Protein AF-L1J1J0-F1 (afdb_monomer)

Solvent-accessible surface area (backbone atoms only — not comparable to full-atom values): 10257 Å² total; per-residue (Å²): 105,70,64,57,52,51,50,47,4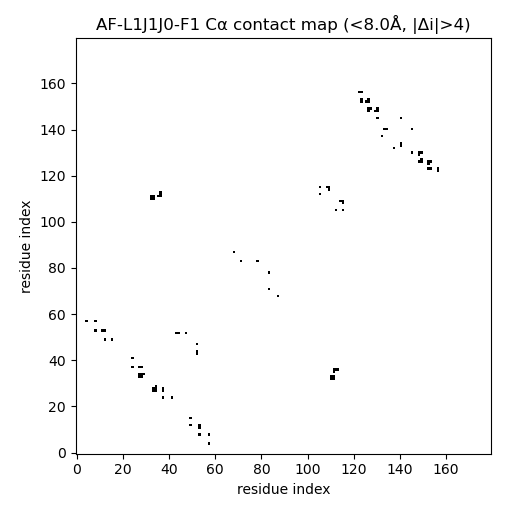8,58,57,44,63,63,51,77,73,50,70,67,60,60,58,54,50,52,58,42,52,70,35,80,58,47,30,76,79,46,44,64,65,50,48,47,71,75,69,47,57,77,76,56,46,51,50,51,53,52,50,53,54,50,52,53,50,50,55,55,50,50,59,51,46,74,76,46,91,79,70,54,74,72,53,52,54,51,50,51,52,53,49,51,54,52,52,50,54,51,50,61,68,43,50,69,57,52,71,73,74,54,72,42,70,69,61,50,58,51,50,57,51,60,59,54,44,58,40,52,48,53,42,51,50,41,56,72,75,32,96,83,60,48,73,65,58,44,51,51,44,45,53,52,38,50,53,54,44,50,53,49,53,53,48,51,55,53,50,56,55,52,54,56,59,55,53,59,64,74,77,108

Mean predicted aligned error: 12.84 Å

pLDDT: mean 73.43, std 12.34, range [38.47, 91.56]

InterPro domains:
  IPR001734 Sodium/solute symporter [PF00474] (35-153)
  IPR001734 Sodium/solute symporter [PS50283] (22-167)
  IPR038377 Sodium/glucose symporter superfamily [G3DSA:1.20.1730.10] (8-180)

Organism: Guillardia theta (strain CCMP2712) (NCBI:txid905079)

Structure (mmCIF, N/CA/C/O backbone):
data_AF-L1J1J0-F1
#
_entry.id   AF-L1J1J0-F1
#
loop_
_atom_site.group_PDB
_atom_site.id
_atom_site.type_symbol
_atom_site.label_atom_id
_atom_site.label_alt_id
_atom_site.label_comp_id
_atom_site.label_asym_id
_atom_site.label_entity_id
_atom_site.label_seq_id
_atom_site.pdbx_PDB_ins_code
_atom_site.Cartn_x
_atom_site.Cartn_y
_atom_site.Cartn_z
_atom_site.occupancy
_atom_site.B_iso_or_equiv
_atom_site.auth_seq_id
_atom_site.auth_comp_id
_atom_site.auth_asym_id
_atom_site.auth_atom_id
_atom_site.pdbx_PDB_model_num
ATOM 1 N N . MET A 1 1 ? 5.570 21.690 -1.282 1.00 46.06 1 MET A N 1
ATOM 2 C CA . MET A 1 1 ? 4.899 20.665 -2.119 1.00 46.06 1 MET A CA 1
ATOM 3 C C . MET A 1 1 ? 4.635 21.206 -3.516 1.00 46.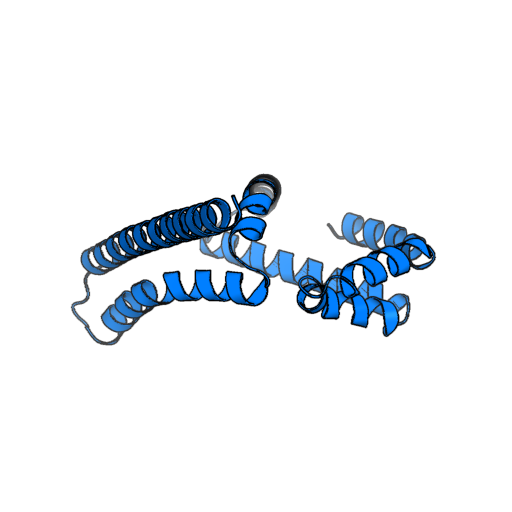06 1 MET A C 1
ATOM 5 O O . MET A 1 1 ? 5.172 20.635 -4.451 1.00 46.06 1 MET A O 1
ATOM 9 N N . PHE A 1 2 ? 3.935 22.337 -3.664 1.00 38.47 2 PHE A N 1
ATOM 10 C CA . PHE A 1 2 ? 3.801 23.017 -4.961 1.00 38.47 2 PHE A CA 1
ATOM 11 C C . PHE A 1 2 ? 5.148 23.379 -5.604 1.00 38.47 2 PHE A C 1
ATOM 13 O O . PHE A 1 2 ? 5.295 23.185 -6.803 1.00 38.47 2 PHE A O 1
ATOM 20 N N . ASP A 1 3 ? 6.164 23.768 -4.826 1.00 45.94 3 ASP A N 1
ATOM 21 C CA . ASP A 1 3 ? 7.505 24.037 -5.376 1.00 45.94 3 ASP A CA 1
ATOM 22 C C . ASP A 1 3 ? 8.254 22.776 -5.820 1.00 45.94 3 ASP A C 1
ATOM 24 O O . ASP A 1 3 ? 8.991 22.820 -6.795 1.00 45.94 3 ASP A O 1
ATOM 28 N N . ALA A 1 4 ? 8.014 21.630 -5.174 1.00 44.03 4 ALA A N 1
ATOM 29 C CA . ALA A 1 4 ? 8.580 20.346 -5.593 1.00 44.03 4 ALA A CA 1
ATOM 30 C C . ALA A 1 4 ? 7.886 19.821 -6.858 1.00 44.03 4 ALA A C 1
ATOM 32 O O . ALA A 1 4 ? 8.552 19.329 -7.758 1.00 44.03 4 ALA A O 1
ATOM 33 N N . VAL A 1 5 ? 6.564 19.992 -6.966 1.00 46.94 5 VAL A N 1
ATOM 34 C CA . VAL A 1 5 ? 5.783 19.661 -8.170 1.00 46.94 5 VAL A CA 1
ATOM 35 C C . VAL A 1 5 ? 6.158 20.587 -9.329 1.00 46.94 5 VAL A C 1
ATOM 37 O O . VAL A 1 5 ? 6.330 20.120 -10.449 1.00 46.94 5 VAL A O 1
ATOM 40 N N . ARG A 1 6 ? 6.355 21.884 -9.068 1.00 53.47 6 ARG A N 1
ATOM 41 C CA . ARG A 1 6 ? 6.790 22.873 -10.063 1.00 53.47 6 ARG A CA 1
ATOM 42 C C . ARG A 1 6 ? 8.238 22.630 -10.506 1.00 53.47 6 ARG A C 1
ATOM 44 O O . ARG A 1 6 ? 8.502 22.663 -11.703 1.00 53.47 6 ARG A O 1
ATOM 51 N N . ALA A 1 7 ? 9.148 22.309 -9.583 1.00 53.00 7 ALA A N 1
ATOM 52 C CA . ALA A 1 7 ? 10.530 21.935 -9.899 1.00 53.00 7 ALA A CA 1
ATOM 53 C C . ALA A 1 7 ? 10.617 20.598 -10.656 1.00 53.00 7 ALA A C 1
ATOM 55 O O . ALA A 1 7 ? 11.399 20.471 -11.595 1.00 53.00 7 ALA A O 1
ATOM 56 N N . PHE A 1 8 ? 9.781 19.619 -10.301 1.00 55.44 8 PHE A N 1
ATOM 57 C CA . PHE A 1 8 ? 9.689 18.341 -11.005 1.00 55.44 8 PHE A CA 1
ATOM 58 C C . PHE A 1 8 ? 9.088 18.513 -12.403 1.00 55.44 8 PHE A C 1
ATOM 60 O O . PHE A 1 8 ? 9.644 17.989 -13.357 1.00 55.44 8 PHE A O 1
ATOM 67 N N . ALA A 1 9 ? 8.028 19.312 -12.565 1.00 52.69 9 ALA A N 1
ATOM 68 C CA . ALA A 1 9 ? 7.442 19.624 -13.870 1.00 52.69 9 ALA A CA 1
ATOM 69 C C . ALA A 1 9 ? 8.423 20.376 -14.788 1.00 52.69 9 ALA A C 1
ATOM 71 O O . ALA A 1 9 ? 8.504 20.072 -15.977 1.00 52.69 9 ALA A O 1
ATOM 72 N N . HIS A 1 10 ? 9.208 21.306 -14.233 1.00 58.28 10 HIS A N 1
ATOM 73 C CA . HIS A 1 10 ? 10.228 22.050 -14.974 1.00 58.28 10 HIS A CA 1
ATOM 74 C C . HIS A 1 10 ? 11.398 21.149 -15.413 1.00 58.28 10 HIS A C 1
ATOM 76 O O . HIS A 1 10 ? 11.807 21.187 -16.572 1.00 58.28 10 HIS A O 1
ATOM 82 N N . ASN A 1 11 ? 11.889 20.273 -14.528 1.00 57.34 11 ASN A N 1
ATOM 83 C CA . ASN A 1 11 ? 12.945 19.307 -14.859 1.00 57.34 11 ASN A CA 1
ATOM 84 C C . ASN A 1 11 ? 12.449 18.157 -15.759 1.00 57.34 11 ASN A C 1
ATOM 86 O O . ASN A 1 11 ? 13.220 17.623 -16.551 1.00 57.34 11 ASN A O 1
ATOM 90 N N . MET A 1 12 ? 11.162 17.803 -15.693 1.00 52.84 12 MET A N 1
ATOM 91 C CA . MET A 1 12 ? 10.540 16.795 -16.559 1.00 52.84 12 MET A CA 1
ATOM 92 C C . MET A 1 12 ? 10.397 17.300 -18.002 1.00 52.84 12 MET A C 1
ATOM 94 O O . MET A 1 12 ? 10.618 16.531 -18.933 1.00 52.84 12 MET A O 1
ATOM 98 N N . PHE A 1 13 ? 10.107 18.593 -18.209 1.00 56.66 13 PHE A N 1
ATOM 99 C CA . PHE A 1 13 ? 10.039 19.196 -19.551 1.00 56.66 13 PHE A CA 1
ATOM 100 C C . PHE A 1 13 ? 11.380 19.114 -20.300 1.00 56.66 13 PHE A C 1
ATOM 102 O O . PHE A 1 13 ? 11.400 18.954 -21.521 1.00 56.66 13 PHE A O 1
ATOM 109 N N . LEU A 1 14 ? 12.495 19.154 -19.562 1.00 56.38 14 LEU A N 1
ATOM 110 C CA . LEU A 1 14 ? 13.837 18.918 -20.101 1.00 56.38 14 LEU A CA 1
ATOM 111 C C . LEU A 1 14 ? 14.073 17.437 -20.458 1.00 56.38 14 LEU A C 1
ATOM 113 O O . LEU A 1 14 ? 14.794 17.144 -21.410 1.00 56.38 14 LEU A O 1
ATOM 117 N N . TYR A 1 15 ? 13.430 16.497 -19.755 1.00 52.62 15 TYR A N 1
ATOM 118 C CA . TYR A 1 15 ? 13.549 15.054 -20.005 1.00 52.62 15 TYR A CA 1
ATOM 119 C C . TYR A 1 15 ? 12.741 14.558 -21.215 1.00 52.62 15 TYR A C 1
ATOM 121 O O . TYR A 1 15 ? 13.144 13.575 -21.841 1.00 52.62 15 TYR A O 1
ATOM 129 N N . THR A 1 16 ? 11.665 15.247 -21.614 1.00 55.28 16 THR A N 1
ATOM 130 C CA . THR A 1 16 ? 10.846 14.892 -22.795 1.00 55.28 16 THR A CA 1
ATOM 131 C C . THR A 1 16 ? 11.642 14.916 -24.113 1.00 55.28 16 THR A C 1
ATOM 133 O O . THR A 1 16 ? 11.246 14.281 -25.089 1.00 55.28 16 THR A O 1
ATOM 136 N N . HIS A 1 17 ? 12.793 15.599 -24.151 1.00 53.66 17 HIS A N 1
ATOM 137 C CA . HIS A 1 17 ? 13.682 15.650 -25.319 1.00 53.66 17 HIS A CA 1
ATOM 138 C C . HIS A 1 17 ? 14.759 14.550 -25.361 1.00 53.66 17 HIS A C 1
ATOM 140 O O . HIS A 1 17 ? 15.425 14.384 -26.389 1.00 53.66 17 HIS A O 1
ATOM 146 N N . CYS A 1 18 ? 14.921 13.753 -24.302 1.00 50.59 18 CYS A N 1
ATOM 147 C CA . CYS A 1 18 ? 15.907 12.677 -24.273 1.00 50.59 18 CYS A CA 1
ATOM 148 C C . CYS A 1 18 ? 15.368 11.407 -24.964 1.00 50.59 18 CYS A C 1
ATOM 150 O O . CYS A 1 18 ? 14.656 10.594 -24.375 1.00 50.59 18 CYS A O 1
ATOM 152 N N . LYS A 1 19 ? 15.828 11.169 -26.204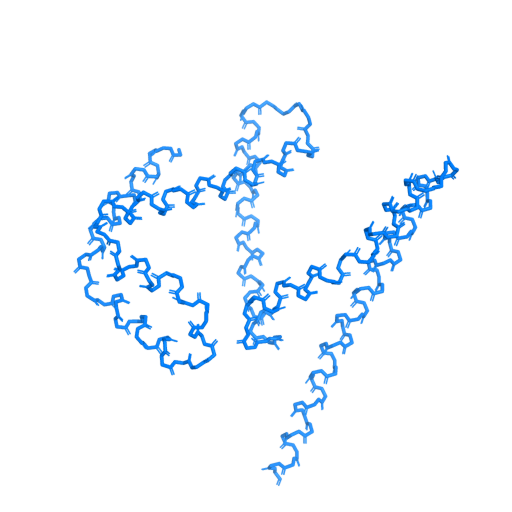 1.00 56.69 19 LYS A N 1
ATOM 153 C CA . LYS A 1 19 ? 15.661 9.911 -26.964 1.00 56.69 19 LYS A CA 1
ATOM 154 C C . LYS A 1 19 ? 15.933 8.593 -26.195 1.00 56.69 19 LYS A C 1
ATOM 156 O O . LYS A 1 19 ? 15.279 7.614 -26.563 1.00 56.69 19 LYS A O 1
ATOM 161 N N . PRO A 1 20 ? 16.812 8.488 -25.166 1.00 59.91 20 PRO A N 1
ATOM 162 C CA . PRO A 1 20 ? 17.054 7.201 -24.499 1.00 59.91 20 PRO A CA 1
ATOM 163 C C . PRO A 1 20 ? 15.829 6.573 -23.815 1.00 59.91 20 PRO A C 1
ATOM 165 O O . PRO A 1 20 ? 15.779 5.349 -23.715 1.00 59.91 20 PRO A O 1
ATOM 168 N N . LEU A 1 21 ? 14.814 7.346 -23.397 1.00 61.03 21 LEU A N 1
ATOM 169 C CA . LEU A 1 21 ? 13.653 6.786 -22.685 1.00 61.03 21 LEU A CA 1
ATOM 170 C C . LEU A 1 21 ? 12.816 5.841 -23.571 1.00 61.03 21 LEU A C 1
ATOM 172 O O . LEU A 1 21 ? 12.362 4.799 -23.107 1.00 61.03 21 LEU A O 1
ATOM 176 N N . ARG A 1 22 ? 12.666 6.150 -24.871 1.00 64.75 22 ARG A N 1
ATOM 177 C CA . ARG A 1 22 ? 11.957 5.271 -25.824 1.00 64.75 22 ARG A CA 1
ATOM 178 C C . ARG A 1 22 ? 12.691 3.954 -26.063 1.00 64.75 22 ARG A C 1
ATOM 180 O O . ARG A 1 22 ? 12.039 2.935 -26.249 1.00 64.75 22 ARG A O 1
ATOM 187 N N . ALA A 1 23 ? 14.025 3.965 -26.045 1.00 66.38 23 ALA A N 1
ATOM 188 C CA . ALA A 1 23 ? 14.826 2.758 -26.243 1.00 66.38 23 ALA A CA 1
ATOM 189 C C . ALA A 1 23 ? 14.713 1.790 -25.053 1.00 66.38 23 ALA A C 1
ATOM 191 O O . ALA A 1 23 ? 14.664 0.578 -25.253 1.00 66.38 23 ALA A O 1
ATOM 192 N N . LEU A 1 24 ? 14.612 2.324 -23.830 1.00 69.31 24 LEU A N 1
ATOM 193 C CA . LEU A 1 24 ? 14.377 1.527 -22.624 1.00 69.31 24 LEU A CA 1
ATOM 194 C C . LEU A 1 24 ? 12.971 0.909 -22.626 1.00 69.31 24 LEU A C 1
ATOM 196 O O . LEU A 1 24 ? 12.847 -0.298 -22.447 1.00 69.31 24 LEU A O 1
ATOM 200 N N . TYR A 1 25 ? 11.940 1.692 -22.963 1.00 66.88 25 TYR A N 1
ATOM 201 C CA . TYR A 1 25 ? 10.570 1.180 -23.100 1.00 66.88 25 TYR A CA 1
ATOM 202 C C . TYR A 1 25 ? 10.426 0.125 -24.203 1.00 66.88 25 TYR A C 1
ATOM 204 O O . TYR A 1 25 ? 9.731 -0.866 -24.010 1.00 66.88 25 TYR A O 1
ATOM 212 N N . GLN A 1 26 ? 11.091 0.304 -25.349 1.00 68.75 26 GLN A N 1
ATOM 213 C CA . GLN A 1 26 ? 11.076 -0.687 -26.429 1.00 68.75 26 GLN A CA 1
ATOM 214 C C . GLN A 1 26 ? 11.671 -2.021 -25.962 1.00 68.75 26 GLN A C 1
ATOM 216 O O . GLN A 1 26 ? 11.135 -3.074 -26.286 1.00 68.75 26 GLN A O 1
ATOM 221 N N . LYS A 1 27 ? 12.754 -1.988 -25.175 1.00 68.00 27 LYS A N 1
ATOM 222 C CA . LYS A 1 27 ? 13.382 -3.194 -24.620 1.00 68.00 27 LYS A CA 1
ATOM 223 C C . LYS A 1 27 ? 12.463 -3.919 -23.632 1.00 68.00 27 LYS A C 1
ATOM 225 O O . LYS A 1 27 ? 12.447 -5.142 -23.615 1.00 68.00 27 LYS A O 1
ATOM 230 N N . GLU A 1 28 ? 11.686 -3.170 -22.860 1.00 67.75 28 GLU A N 1
ATOM 231 C CA . GLU A 1 28 ? 10.742 -3.702 -21.871 1.00 67.75 28 GLU A CA 1
ATOM 232 C C . GLU A 1 28 ? 9.435 -4.206 -22.510 1.00 67.75 28 GLU A C 1
ATOM 234 O O . GLU A 1 28 ? 8.834 -5.151 -22.019 1.00 67.75 28 GLU A O 1
ATOM 239 N N . LEU A 1 29 ? 9.030 -3.651 -23.658 1.00 67.56 29 LEU A N 1
ATOM 240 C CA . LEU A 1 29 ? 7.922 -4.172 -24.472 1.00 67.56 29 LEU A CA 1
ATOM 241 C C . LEU A 1 29 ? 8.264 -5.475 -25.207 1.00 67.56 29 LEU A C 1
ATOM 243 O O . LEU A 1 29 ? 7.368 -6.267 -25.488 1.00 67.56 29 LEU A O 1
ATOM 247 N N . LEU A 1 30 ? 9.540 -5.679 -25.545 1.00 67.69 30 LEU A N 1
ATOM 248 C CA . LEU A 1 30 ? 10.019 -6.929 -26.141 1.00 67.69 30 LEU A CA 1
ATOM 249 C C . LEU A 1 30 ? 10.091 -8.069 -25.114 1.00 67.69 30 LEU A C 1
ATOM 251 O O . LEU A 1 30 ? 10.093 -9.234 -25.508 1.00 67.69 30 LEU A O 1
ATOM 255 N N . ASP A 1 31 ? 10.107 -7.751 -23.817 1.00 70.12 31 ASP A N 1
ATOM 256 C CA . ASP A 1 31 ? 9.922 -8.732 -22.754 1.00 70.12 31 ASP A CA 1
ATOM 257 C C . ASP A 1 31 ? 8.421 -9.020 -22.569 1.00 70.12 31 ASP A C 1
ATOM 259 O O . ASP A 1 31 ? 7.650 -8.213 -22.043 1.00 70.12 31 ASP A O 1
ATOM 263 N N . GLN A 1 32 ? 7.980 -10.187 -23.044 1.00 58.31 32 GLN A N 1
ATOM 264 C CA . GLN A 1 32 ? 6.562 -10.552 -23.155 1.00 58.31 32 GLN A CA 1
ATOM 265 C C . GLN A 1 32 ? 5.832 -10.606 -21.792 1.00 58.31 32 GLN A C 1
ATOM 267 O O . GLN A 1 32 ? 4.606 -10.483 -21.747 1.00 58.31 32 GLN A O 1
ATOM 272 N N . SER A 1 33 ? 6.567 -10.734 -20.679 1.00 58.09 33 SER A N 1
ATOM 273 C CA . SER A 1 33 ? 6.059 -10.626 -19.301 1.00 58.09 33 SER A CA 1
ATOM 274 C C . SER A 1 33 ? 5.869 -9.187 -18.810 1.00 58.09 33 SER A C 1
ATOM 276 O O . SER A 1 33 ? 4.929 -8.911 -18.060 1.00 58.09 33 SER A O 1
ATOM 278 N N . ALA A 1 34 ? 6.728 -8.254 -19.221 1.00 62.47 34 ALA A N 1
ATOM 279 C CA . ALA A 1 34 ? 6.682 -6.868 -18.757 1.00 62.47 34 ALA A CA 1
ATOM 280 C C . ALA A 1 34 ? 5.689 -5.996 -19.549 1.00 62.47 34 ALA A C 1
ATOM 282 O O . ALA A 1 34 ? 5.170 -5.014 -19.007 1.00 62.47 34 ALA A O 1
ATOM 283 N N . GLY A 1 35 ? 5.354 -6.392 -20.784 1.00 65.06 35 GLY A N 1
ATOM 284 C CA . GLY A 1 35 ? 4.538 -5.611 -21.722 1.00 65.06 35 GLY A CA 1
ATOM 285 C C . GLY A 1 35 ? 3.201 -5.084 -21.176 1.00 65.06 35 GLY A C 1
ATOM 286 O O . GLY A 1 35 ? 2.844 -3.936 -21.440 1.00 65.06 35 GLY A O 1
ATOM 287 N N . TYR A 1 36 ? 2.478 -5.863 -20.361 1.00 72.88 36 TYR A N 1
ATOM 288 C CA . TYR A 1 36 ? 1.177 -5.440 -19.811 1.00 72.88 36 TYR A CA 1
ATOM 289 C C . TYR A 1 36 ? 1.293 -4.303 -18.785 1.00 72.88 36 TYR A C 1
ATOM 291 O O . TYR A 1 36 ? 0.434 -3.424 -18.736 1.00 72.88 36 TYR A O 1
ATOM 299 N N . ASN A 1 37 ? 2.353 -4.297 -17.972 1.00 75.56 37 ASN A N 1
ATOM 300 C CA . ASN A 1 37 ? 2.520 -3.323 -16.887 1.00 75.56 37 ASN A CA 1
ATOM 301 C C . ASN A 1 37 ? 3.029 -1.970 -17.414 1.00 75.56 37 ASN A C 1
ATOM 303 O O . ASN A 1 37 ? 2.739 -0.924 -16.833 1.00 75.56 37 ASN A O 1
ATOM 307 N N . VAL A 1 38 ? 3.750 -1.986 -18.539 1.00 76.19 38 VAL A N 1
ATOM 308 C CA . VAL A 1 38 ? 4.325 -0.790 -19.175 1.00 76.19 38 VAL A CA 1
ATOM 309 C C . VAL A 1 38 ? 3.433 -0.189 -20.267 1.00 76.19 38 VAL A C 1
ATOM 311 O O . VAL A 1 38 ? 3.729 0.894 -20.771 1.00 76.19 38 VAL A O 1
ATOM 314 N N . ALA A 1 39 ? 2.313 -0.837 -20.604 1.00 81.12 39 ALA A N 1
ATOM 315 C CA . ALA A 1 39 ? 1.410 -0.401 -21.669 1.00 81.12 39 ALA A CA 1
ATOM 316 C C . ALA A 1 39 ? 0.840 1.009 -21.438 1.00 81.12 39 ALA A C 1
ATOM 318 O O . ALA A 1 39 ? 0.842 1.840 -22.346 1.00 81.12 39 ALA A O 1
ATOM 319 N N . PHE A 1 40 ? 0.388 1.304 -20.215 1.00 82.12 40 PHE A N 1
ATOM 320 C CA . PHE A 1 40 ? -0.163 2.617 -19.873 1.00 82.12 40 PHE A CA 1
ATOM 321 C C . PHE A 1 40 ? 0.869 3.751 -20.003 1.00 82.12 40 PHE A C 1
ATOM 323 O O . PHE A 1 40 ? 0.620 4.689 -20.762 1.00 82.12 40 PHE A O 1
ATOM 330 N N . PRO A 1 41 ? 2.041 3.700 -19.341 1.00 79.31 41 PRO A N 1
ATOM 331 C CA . PRO A 1 41 ? 3.020 4.771 -19.487 1.00 79.31 41 PRO A CA 1
ATOM 332 C C . PRO A 1 41 ? 3.593 4.861 -20.910 1.00 79.31 41 PRO A C 1
ATOM 334 O O . PRO A 1 41 ? 3.875 5.966 -21.376 1.00 79.31 41 PRO A O 1
ATOM 337 N N . TYR A 1 42 ? 3.680 3.747 -21.643 1.00 79.81 42 TYR A N 1
ATOM 338 C CA . TYR A 1 42 ? 4.054 3.769 -23.057 1.00 79.81 42 TYR A CA 1
ATOM 339 C C . TYR A 1 42 ? 3.042 4.540 -23.914 1.00 79.81 42 TYR A C 1
ATOM 341 O O . TYR A 1 42 ? 3.435 5.391 -24.717 1.00 79.81 42 TYR A O 1
ATOM 349 N N . LEU A 1 43 ? 1.745 4.287 -23.726 1.00 82.25 43 LEU A N 1
ATOM 350 C CA . LEU A 1 43 ? 0.676 5.000 -24.424 1.00 82.25 43 LEU A CA 1
ATOM 351 C C . LEU A 1 43 ? 0.748 6.503 -24.133 1.00 82.25 43 LEU A C 1
ATOM 353 O O . LEU A 1 43 ? 0.701 7.323 -25.047 1.00 82.25 43 LEU A O 1
ATOM 357 N N . VAL A 1 44 ? 0.927 6.867 -22.866 1.00 83.38 44 VAL A N 1
ATOM 358 C CA . VAL A 1 44 ? 0.987 8.267 -22.441 1.00 83.38 44 VAL A CA 1
ATOM 359 C C . VAL A 1 44 ? 2.138 9.007 -23.118 1.00 83.38 44 VAL A C 1
ATOM 361 O O . VAL A 1 44 ? 1.931 10.089 -23.661 1.00 83.38 44 VAL A O 1
ATOM 364 N N . VAL A 1 45 ? 3.344 8.437 -23.100 1.00 79.44 45 VAL A N 1
ATOM 365 C CA . VAL A 1 45 ? 4.551 9.097 -23.627 1.00 79.44 45 VAL A CA 1
ATOM 366 C C . VAL A 1 45 ? 4.526 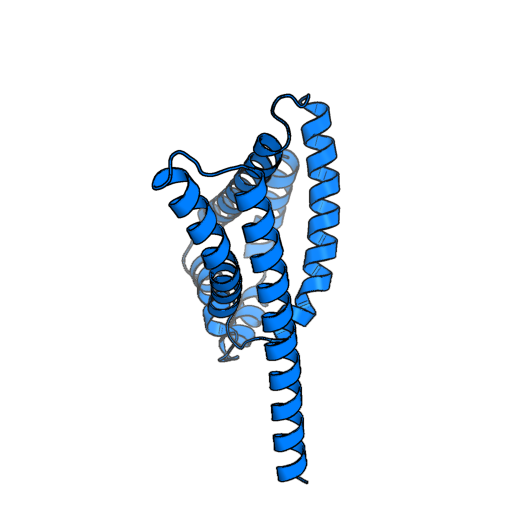9.215 -25.154 1.00 79.44 45 VAL A C 1
ATOM 368 O O . VAL A 1 45 ? 5.129 10.135 -25.708 1.00 79.44 45 VAL A O 1
ATOM 371 N N . ASN A 1 46 ? 3.845 8.297 -25.846 1.00 79.06 46 ASN A N 1
ATOM 372 C CA . ASN A 1 46 ? 3.778 8.301 -27.308 1.00 79.06 46 ASN A CA 1
ATOM 373 C C . ASN A 1 46 ? 2.576 9.075 -27.871 1.00 79.06 46 ASN A C 1
ATOM 375 O O . ASN A 1 46 ? 2.665 9.542 -29.004 1.00 79.06 46 ASN A O 1
ATOM 379 N N . ILE A 1 47 ? 1.481 9.224 -27.114 1.00 82.50 47 ILE A N 1
ATOM 380 C CA . ILE A 1 47 ? 0.240 9.845 -27.609 1.00 82.50 47 ILE A CA 1
ATOM 381 C C . ILE A 1 47 ? 0.038 11.277 -27.091 1.00 82.50 47 ILE A C 1
ATOM 383 O O . ILE A 1 47 ? -0.497 12.108 -27.826 1.00 82.50 47 ILE A O 1
ATOM 387 N N . LEU A 1 48 ? 0.442 11.613 -25.857 1.00 80.50 48 LEU A N 1
ATOM 388 C CA . LEU A 1 48 ? 0.153 12.941 -25.297 1.00 80.50 48 LEU A CA 1
ATOM 389 C C . LEU A 1 48 ? 1.191 13.995 -25.729 1.00 80.50 48 LEU A C 1
ATOM 391 O O . LEU A 1 48 ? 2.395 13.752 -25.633 1.00 80.50 48 LEU A O 1
ATOM 395 N N . PRO A 1 49 ? 0.759 15.211 -26.118 1.00 78.81 49 PRO A N 1
ATOM 396 C CA . PRO A 1 49 ? 1.668 16.325 -26.355 1.00 78.81 49 PRO A CA 1
ATOM 397 C C . PRO A 1 49 ? 2.282 16.824 -25.037 1.00 78.81 49 PRO A C 1
ATOM 399 O O . PRO A 1 49 ? 1.679 16.725 -23.963 1.00 78.81 49 PRO A O 1
ATOM 402 N N . SER A 1 50 ? 3.470 17.426 -25.129 1.00 76.19 50 SER A N 1
ATOM 403 C CA . SER A 1 50 ? 4.333 17.823 -24.004 1.00 76.19 50 SER A CA 1
ATOM 404 C C . SER A 1 50 ? 3.631 18.491 -22.803 1.00 76.19 50 SER A C 1
ATOM 406 O O . SER A 1 50 ? 3.926 18.098 -21.672 1.00 76.19 50 SER A O 1
ATOM 408 N N . PRO A 1 51 ? 2.694 19.452 -22.971 1.00 78.00 51 PRO A N 1
ATOM 409 C CA . PRO A 1 51 ? 2.041 20.083 -21.820 1.00 78.00 51 PRO A CA 1
ATOM 410 C C . PRO A 1 51 ? 1.036 19.167 -21.098 1.00 78.00 51 PRO A C 1
ATOM 412 O O . PRO A 1 51 ? 0.871 19.279 -19.883 1.00 78.00 51 PRO A O 1
ATOM 415 N N . LEU A 1 52 ? 0.387 18.238 -21.810 1.00 83.19 52 LEU A N 1
ATOM 416 C CA . LEU A 1 52 ? -0.606 17.322 -21.231 1.00 83.19 52 LEU A CA 1
ATOM 417 C C . LEU A 1 52 ? 0.051 16.179 -20.450 1.00 83.19 52 LEU A C 1
ATOM 419 O O . LEU A 1 52 ? -0.494 15.724 -19.444 1.00 83.19 5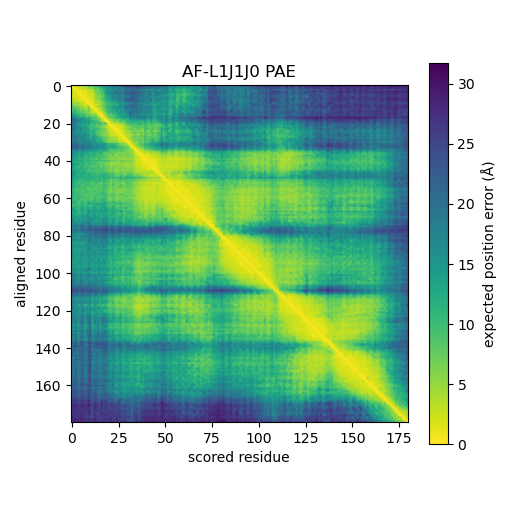2 LEU A O 1
ATOM 423 N N . LEU A 1 53 ? 1.248 15.760 -20.862 1.00 80.88 53 LEU A N 1
ATOM 424 C CA . LEU A 1 53 ? 2.027 14.751 -20.148 1.00 80.88 53 LEU A CA 1
ATOM 425 C C . LEU A 1 53 ? 2.395 15.225 -18.730 1.00 80.88 53 LEU A C 1
ATOM 427 O O . LEU A 1 53 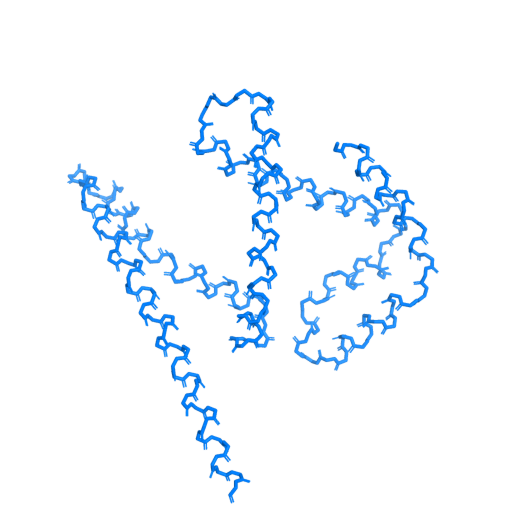? 2.210 14.488 -17.760 1.00 80.88 53 LEU A O 1
ATOM 431 N N . GLY A 1 54 ? 2.835 16.481 -18.592 1.00 80.19 54 GLY A N 1
ATOM 432 C CA . GLY A 1 54 ? 3.125 17.088 -17.289 1.00 80.19 54 GLY A CA 1
ATOM 433 C C . GLY A 1 54 ? 1.888 17.204 -16.391 1.00 80.19 54 GLY A C 1
ATOM 434 O O . GLY A 1 54 ? 1.967 16.914 -15.196 1.00 80.19 54 GLY A O 1
ATOM 435 N N . LEU A 1 55 ? 0.733 17.556 -16.971 1.00 85.38 55 LEU A N 1
ATOM 436 C CA . LEU A 1 55 ? -0.544 17.615 -16.253 1.00 85.38 55 LEU A CA 1
ATOM 437 C C . LEU A 1 55 ? -0.946 16.242 -15.699 1.00 85.38 55 LEU A C 1
ATOM 439 O O . LEU A 1 55 ? -1.337 16.138 -14.538 1.00 85.38 55 LEU A O 1
ATOM 443 N N . MET A 1 56 ? -0.825 15.188 -16.506 1.00 88.00 56 MET A N 1
ATOM 444 C CA . MET A 1 56 ? -1.204 13.838 -16.096 1.00 88.00 56 MET A CA 1
ATOM 445 C C . MET A 1 56 ? -0.344 13.334 -14.930 1.00 88.00 56 MET A C 1
ATOM 447 O O . MET A 1 56 ? -0.875 12.821 -13.946 1.00 88.00 56 MET A O 1
ATOM 451 N N . ILE A 1 57 ? 0.976 13.528 -14.996 1.00 83.62 57 ILE A N 1
ATOM 452 C CA . ILE A 1 57 ? 1.890 13.110 -13.922 1.00 83.62 57 ILE A CA 1
ATOM 453 C C . ILE A 1 57 ? 1.600 13.891 -12.636 1.00 83.62 57 ILE A C 1
ATOM 455 O O . ILE A 1 57 ? 1.558 13.304 -11.553 1.00 83.62 57 ILE A O 1
ATOM 459 N N . ALA A 1 58 ? 1.338 15.197 -12.743 1.00 83.00 58 ALA A N 1
ATOM 460 C CA . ALA A 1 58 ? 0.931 16.009 -11.600 1.00 83.00 58 ALA A CA 1
ATOM 461 C C . ALA A 1 58 ? -0.389 15.509 -10.984 1.00 83.00 58 ALA A C 1
ATOM 463 O O . ALA A 1 58 ? -0.484 15.396 -9.761 1.00 83.00 58 ALA A O 1
ATOM 464 N N . ALA A 1 59 ? -1.378 15.154 -11.810 1.00 88.69 59 ALA A N 1
ATOM 465 C CA . ALA A 1 59 ? -2.655 14.610 -11.354 1.00 88.69 59 ALA A CA 1
ATOM 466 C C . ALA A 1 59 ? -2.495 13.252 -10.650 1.00 88.69 59 ALA A C 1
ATOM 468 O O . ALA A 1 59 ? -3.088 13.038 -9.594 1.00 88.69 59 ALA A O 1
ATOM 469 N N . MET A 1 60 ? -1.649 12.358 -11.173 1.00 89.62 60 MET A N 1
ATOM 470 C CA . MET A 1 60 ? -1.353 11.071 -10.532 1.00 89.62 60 MET A CA 1
ATOM 471 C C . MET A 1 60 ? -0.677 11.259 -9.169 1.00 89.62 60 MET A C 1
ATOM 473 O O . MET A 1 60 ? -1.094 10.648 -8.186 1.00 89.62 60 MET A O 1
ATOM 477 N N . LEU A 1 61 ? 0.317 12.148 -9.079 1.00 84.06 61 LEU A N 1
ATOM 478 C CA . LEU A 1 61 ? 0.978 12.478 -7.811 1.00 84.06 61 LEU A CA 1
ATOM 479 C C . LEU A 1 61 ? 0.001 13.098 -6.800 1.00 84.06 61 LEU A C 1
ATOM 481 O O . LEU A 1 61 ? 0.041 12.762 -5.615 1.00 84.06 61 LEU A O 1
ATOM 485 N N . ALA A 1 62 ? -0.903 13.966 -7.260 1.00 83.69 62 ALA A N 1
ATOM 486 C CA . ALA A 1 62 ? -1.945 14.549 -6.420 1.00 83.69 62 ALA A CA 1
ATOM 487 C C . ALA A 1 62 ? -2.934 13.487 -5.904 1.00 83.69 62 ALA A C 1
ATOM 489 O O . ALA A 1 62 ? -3.256 13.476 -4.714 1.00 83.69 62 ALA A O 1
ATOM 490 N N . ALA A 1 63 ? -3.370 12.560 -6.763 1.00 87.38 63 ALA A N 1
ATOM 491 C CA . ALA A 1 63 ? -4.264 11.461 -6.393 1.00 87.38 63 ALA A CA 1
ATOM 492 C C . ALA A 1 63 ? -3.627 10.506 -5.365 1.00 87.38 63 ALA A C 1
ATOM 494 O O . ALA A 1 63 ? -4.279 10.106 -4.393 1.00 87.38 63 ALA A O 1
ATOM 495 N N . LEU A 1 64 ? -2.335 10.197 -5.528 1.00 82.31 64 LEU A N 1
ATOM 496 C CA . LEU A 1 64 ? -1.565 9.411 -4.558 1.00 82.31 64 LEU A CA 1
ATOM 497 C C . LEU A 1 64 ? -1.508 10.110 -3.196 1.00 82.31 64 LEU A C 1
ATOM 499 O O . LEU A 1 64 ? -1.775 9.485 -2.167 1.00 82.31 64 LEU A O 1
ATOM 503 N N . MET A 1 65 ? -1.231 11.417 -3.183 1.00 81.12 65 MET A N 1
ATOM 504 C CA . MET A 1 65 ? -1.179 12.189 -1.942 1.00 81.12 65 MET A CA 1
ATOM 505 C C . MET A 1 65 ? -2.547 12.267 -1.247 1.00 81.12 65 MET A C 1
ATOM 507 O O . MET A 1 65 ? -2.613 12.179 -0.024 1.00 81.12 65 MET A O 1
ATOM 511 N N . SER A 1 66 ? -3.640 12.386 -2.008 1.00 84.12 66 SER A N 1
ATOM 512 C CA . SER A 1 66 ? -5.007 12.396 -1.466 1.00 84.12 66 SER A CA 1
ATOM 513 C C . SER A 1 66 ? -5.366 11.071 -0.786 1.00 84.12 66 SER A C 1
ATOM 515 O O . SER A 1 66 ? -5.880 11.067 0.335 1.00 84.12 66 SER A O 1
ATOM 517 N N . SER A 1 67 ? -5.016 9.946 -1.415 1.00 85.12 67 SER A N 1
ATOM 518 C CA . SER A 1 67 ? -5.237 8.611 -0.843 1.00 85.12 67 SER A CA 1
ATOM 519 C C . SER A 1 67 ? -4.445 8.425 0.454 1.00 85.12 67 SER A C 1
ATOM 521 O O . SER A 1 67 ? -4.987 7.975 1.463 1.00 85.12 67 SER A O 1
ATOM 523 N N . LEU A 1 68 ? -3.180 8.852 0.459 1.00 78.94 68 LEU A N 1
ATOM 524 C CA . LEU A 1 68 ? -2.307 8.798 1.630 1.00 78.94 68 LEU A CA 1
ATOM 525 C C . LEU A 1 68 ? -2.826 9.687 2.775 1.00 78.94 68 LEU A C 1
ATOM 527 O O . LEU A 1 68 ? -2.891 9.244 3.921 1.00 78.94 68 LEU A O 1
ATOM 531 N N . ALA A 1 69 ? -3.269 10.910 2.472 1.00 77.06 69 ALA A N 1
ATOM 532 C CA . ALA A 1 69 ? -3.864 11.814 3.456 1.00 77.06 69 ALA A CA 1
ATOM 533 C C . ALA A 1 69 ? -5.170 11.259 4.053 1.00 77.06 69 ALA A C 1
ATOM 535 O O . ALA A 1 69 ? -5.396 11.392 5.255 1.00 77.06 69 ALA A O 1
ATOM 536 N N . SER A 1 70 ? -6.004 10.598 3.243 1.00 79.81 70 SER A N 1
ATOM 537 C CA . SER A 1 70 ? -7.247 9.960 3.701 1.00 79.81 70 SER A CA 1
ATOM 538 C C . SER A 1 70 ? -6.987 8.851 4.729 1.00 79.81 70 SER A C 1
ATOM 540 O O . SER A 1 70 ? -7.641 8.809 5.776 1.00 79.81 70 SER A O 1
ATOM 542 N N . VAL A 1 71 ? -5.976 8.007 4.486 1.00 79.56 71 VAL A N 1
ATOM 543 C CA . VAL A 1 71 ? -5.560 6.953 5.429 1.00 79.56 71 VAL A CA 1
ATOM 544 C C . VAL A 1 71 ? -5.054 7.551 6.745 1.00 79.56 71 VAL A C 1
ATOM 546 O O . VAL A 1 71 ? -5.379 7.038 7.811 1.00 79.56 71 VAL A O 1
ATOM 549 N N . PHE A 1 72 ? -4.317 8.663 6.716 1.00 69.38 72 PHE A N 1
ATOM 550 C CA . PHE A 1 72 ? -3.876 9.314 7.956 1.00 69.38 72 PHE A CA 1
ATOM 551 C C . PHE A 1 72 ? -5.009 9.993 8.723 1.00 69.38 72 PHE A C 1
ATOM 553 O O . PHE A 1 72 ? -5.067 9.892 9.950 1.00 69.38 72 PHE A O 1
ATOM 560 N N . ASN A 1 73 ? -5.929 10.644 8.015 1.00 73.25 73 ASN A N 1
ATOM 561 C CA . ASN A 1 73 ? -7.067 11.320 8.630 1.00 73.25 73 ASN A CA 1
ATOM 562 C C . ASN A 1 73 ? -8.026 10.337 9.327 1.00 73.25 73 ASN A C 1
ATOM 564 O O . ASN A 1 73 ? -8.597 10.655 10.370 1.00 73.25 73 ASN A O 1
ATOM 568 N N . SER A 1 74 ? -8.183 9.120 8.793 1.00 73.75 74 SER A N 1
ATOM 569 C CA . SER A 1 74 ? -9.026 8.092 9.418 1.00 73.75 74 SER A CA 1
ATOM 570 C C . SER A 1 74 ? -8.426 7.518 10.710 1.00 73.75 74 SER A C 1
ATOM 572 O O . SER A 1 74 ? -9.178 7.112 11.596 1.00 73.75 74 SER A O 1
ATOM 574 N N . LEU A 1 75 ? -7.096 7.546 10.859 1.00 71.69 75 LEU A N 1
ATOM 575 C CA . LEU A 1 75 ? -6.386 7.052 12.044 1.00 71.69 75 LEU A CA 1
ATOM 576 C C . LEU A 1 75 ? -6.328 8.073 13.197 1.00 71.69 75 LEU A C 1
ATOM 578 O O . LEU A 1 75 ? -6.288 7.669 14.359 1.00 71.69 75 LEU A O 1
ATOM 582 N N . ARG A 1 76 ? -6.351 9.387 12.921 1.00 65.75 76 ARG A N 1
ATOM 583 C CA . ARG A 1 76 ? -6.415 10.449 13.949 1.00 65.75 76 ARG A CA 1
ATOM 584 C C . ARG A 1 76 ? -7.326 11.598 13.508 1.00 65.75 76 ARG A C 1
ATOM 586 O O . ARG A 1 76 ? -6.927 12.432 12.707 1.00 65.75 76 ARG A O 1
ATOM 593 N N . LYS A 1 77 ? -8.506 11.703 14.131 1.00 60.38 77 LYS A N 1
ATOM 594 C CA . LYS A 1 77 ? -9.542 12.710 13.814 1.00 60.38 77 LYS A CA 1
ATOM 595 C C . LYS A 1 77 ? -9.214 14.170 14.201 1.00 60.38 77 LYS A C 1
ATOM 597 O O . LYS A 1 77 ? -9.982 15.051 13.836 1.00 60.38 77 LYS A O 1
ATOM 602 N N . SER A 1 78 ? -8.104 14.444 14.902 1.00 59.12 78 SER A N 1
ATOM 603 C CA . SER A 1 78 ? -7.775 15.789 15.425 1.00 59.12 78 SER A CA 1
ATOM 604 C C . SER A 1 78 ? -6.266 16.080 15.461 1.00 59.12 78 SER A C 1
ATOM 606 O O . SER A 1 78 ? -5.723 16.447 16.502 1.00 59.12 78 SER A O 1
ATOM 608 N N . ALA A 1 79 ? -5.550 15.858 14.357 1.00 60.53 79 ALA A N 1
ATOM 609 C CA . ALA A 1 79 ? -4.128 16.209 14.267 1.00 60.53 79 ALA A CA 1
ATOM 610 C C . ALA A 1 79 ? -3.936 17.670 13.817 1.00 60.53 79 ALA A C 1
ATOM 612 O O . ALA A 1 79 ? -4.613 18.138 12.904 1.00 60.53 79 ALA A O 1
ATOM 613 N N . SER A 1 80 ? -2.995 18.384 14.443 1.00 72.06 80 SER A N 1
ATOM 614 C CA . SER A 1 80 ? -2.598 19.735 14.020 1.00 72.06 80 SER A CA 1
ATOM 615 C C . SER A 1 80 ? -1.897 19.689 12.654 1.00 72.06 80 SER A C 1
ATOM 617 O O . SER A 1 80 ? -1.166 18.744 12.358 1.00 72.06 80 SER A O 1
ATOM 619 N N . GLU A 1 81 ? -2.069 20.722 11.826 1.00 68.44 81 GLU A N 1
ATOM 620 C CA . GLU A 1 81 ? -1.563 20.788 10.442 1.00 68.44 81 GLU A CA 1
ATOM 621 C C . GLU A 1 81 ? -0.043 20.526 10.346 1.00 68.44 81 GLU A C 1
ATOM 623 O O . GLU A 1 81 ? 0.432 19.816 9.459 1.00 68.44 81 GLU A O 1
ATOM 628 N N . LYS A 1 82 ? 0.730 21.010 11.330 1.00 72.94 82 LYS A N 1
ATOM 629 C CA . LYS A 1 82 ? 2.186 20.777 11.432 1.00 72.94 82 LYS A CA 1
ATOM 630 C C . LYS A 1 82 ? 2.539 19.317 11.721 1.00 72.94 82 LYS A C 1
ATOM 632 O O . LYS A 1 82 ? 3.556 18.813 11.245 1.00 72.94 82 LYS A O 1
ATOM 637 N N . GLU A 1 83 ? 1.705 18.641 12.498 1.00 72.25 83 GLU A N 1
ATOM 638 C CA . GLU A 1 83 ? 1.893 17.244 12.875 1.00 72.25 83 GLU A CA 1
ATOM 639 C C . GLU A 1 83 ? 1.572 16.314 11.700 1.00 72.25 83 GLU A C 1
ATOM 641 O O . GLU A 1 83 ? 2.315 15.369 11.439 1.00 72.25 83 GLU A O 1
ATOM 646 N N . LEU A 1 84 ? 0.539 16.647 10.919 1.00 68.44 84 LEU A N 1
ATOM 647 C CA . LEU A 1 84 ? 0.168 15.910 9.711 1.00 68.44 84 LEU A CA 1
ATOM 648 C C . LEU A 1 84 ? 1.303 15.906 8.671 1.00 68.44 84 LEU A C 1
ATOM 650 O O . LEU A 1 84 ? 1.591 14.873 8.066 1.00 68.44 84 LEU A O 1
ATOM 654 N N . VAL A 1 85 ? 2.007 17.033 8.509 1.00 76.12 85 VAL A N 1
ATOM 655 C CA . VAL A 1 85 ? 3.160 17.138 7.596 1.00 76.12 85 VAL A CA 1
ATOM 656 C C . VAL A 1 85 ? 4.355 16.312 8.085 1.00 76.12 85 VAL A C 1
ATOM 658 O O . VAL A 1 85 ? 5.044 15.689 7.273 1.00 76.12 85 VAL A O 1
ATOM 661 N N . LEU A 1 86 ? 4.615 16.282 9.396 1.00 79.75 86 LEU A N 1
ATOM 662 C CA . LEU A 1 86 ? 5.723 15.512 9.969 1.00 79.75 86 LEU A CA 1
ATOM 663 C C . LEU A 1 86 ? 5.464 14.005 9.867 1.00 79.75 86 LEU A C 1
ATOM 665 O O . LEU A 1 86 ? 6.335 13.264 9.410 1.00 79.75 86 LEU A O 1
ATOM 669 N N . VAL A 1 87 ? 4.249 13.567 10.201 1.00 77.06 87 VAL A N 1
ATOM 670 C CA . VAL A 1 87 ? 3.820 12.171 10.043 1.00 77.06 87 VAL A CA 1
ATOM 671 C C . VAL A 1 87 ? 3.847 11.767 8.571 1.00 77.06 87 VAL A C 1
ATOM 673 O O . VAL A 1 87 ? 4.381 10.709 8.254 1.00 77.06 87 VAL A O 1
ATOM 676 N N . GLY A 1 88 ? 3.378 12.624 7.658 1.00 73.50 88 GLY A N 1
ATOM 677 C CA . GLY A 1 88 ? 3.445 12.369 6.217 1.00 73.50 88 GLY A CA 1
ATOM 678 C C . GLY A 1 88 ? 4.878 12.169 5.709 1.00 73.50 88 GLY A C 1
ATOM 679 O O . GLY A 1 88 ? 5.133 11.242 4.938 1.00 73.50 88 GLY A O 1
ATOM 680 N N . LYS A 1 89 ? 5.843 12.971 6.184 1.00 79.88 89 LYS A N 1
ATOM 681 C CA . LYS A 1 89 ? 7.271 12.790 5.862 1.00 79.88 89 LYS A CA 1
ATOM 682 C C . LYS A 1 89 ? 7.811 11.455 6.372 1.00 79.88 89 LYS A C 1
ATOM 684 O O . LYS A 1 89 ? 8.412 10.718 5.594 1.00 79.88 89 LYS A O 1
ATOM 689 N N . VAL A 1 90 ? 7.580 11.130 7.645 1.00 82.31 90 VAL A N 1
ATOM 690 C CA . VAL A 1 90 ? 8.046 9.867 8.246 1.00 82.31 90 VAL A CA 1
ATOM 691 C C . VAL A 1 90 ? 7.412 8.669 7.540 1.00 82.31 90 VAL A C 1
ATOM 693 O O . VAL A 1 90 ? 8.113 7.739 7.152 1.00 82.31 90 VAL A O 1
ATOM 696 N N . ALA A 1 91 ? 6.108 8.724 7.283 1.00 78.38 91 ALA A N 1
ATOM 697 C CA . ALA A 1 91 ? 5.389 7.697 6.549 1.00 78.38 91 ALA A CA 1
ATOM 698 C C . ALA A 1 91 ? 5.937 7.484 5.138 1.00 78.38 91 ALA A C 1
ATOM 700 O O . ALA A 1 91 ? 6.082 6.344 4.711 1.00 78.38 91 ALA A O 1
ATOM 701 N N . THR A 1 92 ? 6.275 8.560 4.425 1.00 80.94 92 THR A N 1
ATOM 702 C CA . THR A 1 92 ? 6.848 8.462 3.076 1.00 80.94 92 THR A CA 1
ATOM 703 C C . THR A 1 92 ? 8.192 7.736 3.105 1.00 80.94 92 THR A C 1
ATOM 705 O O . THR A 1 92 ? 8.439 6.872 2.266 1.00 80.94 92 THR A O 1
ATOM 708 N N . VAL A 1 93 ? 9.039 8.025 4.098 1.00 86.06 93 VAL A N 1
ATOM 709 C CA . VAL A 1 93 ? 10.325 7.333 4.275 1.00 86.06 93 VAL A CA 1
ATOM 710 C C . VAL A 1 93 ? 10.102 5.853 4.589 1.00 86.06 93 VAL A C 1
ATOM 712 O O . VAL A 1 93 ? 10.675 4.996 3.921 1.00 86.06 93 VAL A O 1
ATOM 715 N N . VAL A 1 94 ? 9.221 5.541 5.542 1.00 86.38 94 VAL A N 1
ATOM 716 C CA . VAL A 1 94 ? 8.912 4.154 5.925 1.00 86.38 94 VAL A CA 1
ATOM 717 C C . VAL A 1 94 ? 8.336 3.367 4.745 1.00 86.38 94 VAL A C 1
ATOM 719 O O . VAL A 1 94 ? 8.822 2.280 4.444 1.00 86.38 94 VAL A O 1
ATOM 722 N N . MET A 1 95 ? 7.359 3.926 4.027 1.00 79.31 95 MET A N 1
ATOM 723 C CA . MET A 1 95 ? 6.759 3.294 2.847 1.00 79.31 95 MET A CA 1
ATOM 724 C C . MET A 1 95 ? 7.766 3.104 1.711 1.00 79.31 95 MET A C 1
ATOM 726 O O . MET A 1 95 ? 7.699 2.099 1.013 1.00 79.31 95 MET A O 1
ATOM 730 N N . THR A 1 96 ? 8.722 4.022 1.543 1.00 87.69 96 THR A N 1
ATOM 731 C CA . THR A 1 96 ? 9.797 3.873 0.549 1.00 87.69 96 THR A CA 1
ATOM 732 C C . THR A 1 96 ? 10.705 2.695 0.896 1.00 87.69 96 THR A C 1
ATOM 734 O O . THR A 1 96 ? 10.976 1.861 0.036 1.00 87.69 96 THR A O 1
ATOM 737 N N . ILE A 1 97 ? 11.136 2.586 2.157 1.00 91.56 97 ILE A N 1
ATOM 738 C CA . ILE A 1 97 ? 11.983 1.475 2.621 1.00 91.56 97 ILE A CA 1
ATOM 739 C C . ILE A 1 97 ? 11.243 0.142 2.465 1.00 91.56 97 ILE A C 1
ATOM 741 O O . ILE A 1 97 ? 11.791 -0.802 1.898 1.00 91.56 97 ILE A O 1
ATOM 745 N N . LEU A 1 98 ? 9.986 0.080 2.918 1.00 86.69 98 LEU A N 1
ATOM 746 C CA . LEU A 1 98 ? 9.148 -1.108 2.766 1.00 86.69 98 LEU A CA 1
ATOM 747 C C . LEU A 1 98 ? 8.940 -1.460 1.291 1.00 86.69 98 LEU A C 1
ATOM 749 O O . LEU A 1 98 ? 9.053 -2.627 0.938 1.00 86.69 98 LEU A O 1
ATOM 753 N N . GLY A 1 99 ? 8.708 -0.469 0.427 1.00 84.00 99 GLY A N 1
ATOM 754 C CA . GLY A 1 99 ? 8.555 -0.662 -1.013 1.00 84.00 99 GLY A CA 1
ATOM 755 C C . GLY A 1 99 ? 9.792 -1.282 -1.659 1.00 84.00 99 GLY A C 1
ATOM 756 O O . GLY A 1 99 ? 9.654 -2.246 -2.406 1.00 84.00 99 GLY A O 1
ATOM 757 N N . ILE A 1 100 ? 10.994 -0.798 -1.319 1.00 87.75 100 ILE A N 1
ATOM 758 C CA . ILE A 1 100 ? 12.264 -1.373 -1.799 1.00 87.75 100 ILE A CA 1
ATOM 759 C C . ILE A 1 100 ? 12.415 -2.820 -1.320 1.00 87.75 100 ILE A C 1
ATOM 761 O O . ILE A 1 100 ? 12.757 -3.701 -2.108 1.00 87.75 100 ILE A O 1
ATOM 765 N N . LEU A 1 101 ? 12.113 -3.078 -0.046 1.0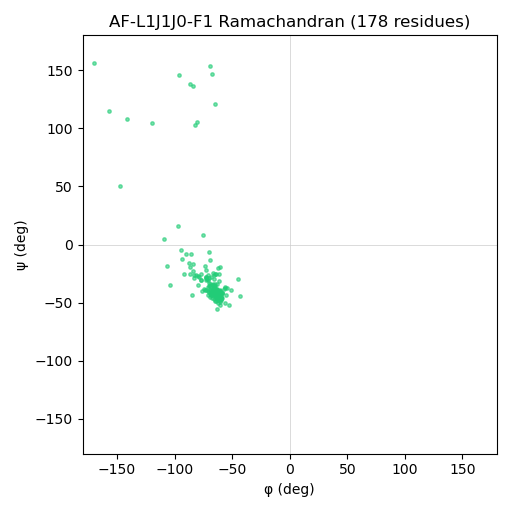0 85.75 101 LEU A N 1
ATOM 766 C CA . LEU A 1 101 ? 12.183 -4.419 0.537 1.00 85.75 101 LEU A CA 1
ATOM 767 C C . LEU A 1 101 ? 11.171 -5.390 -0.101 1.00 85.75 101 LEU A C 1
ATOM 769 O O . LEU A 1 101 ? 11.396 -6.598 -0.118 1.00 85.75 101 LEU A O 1
ATOM 773 N N . TRP A 1 102 ? 10.077 -4.866 -0.656 1.00 80.44 102 TRP A N 1
ATOM 774 C CA . TRP A 1 102 ? 9.006 -5.643 -1.280 1.00 80.44 102 TRP A CA 1
ATOM 775 C C . TRP A 1 102 ? 9.280 -6.026 -2.746 1.00 80.44 102 TRP A C 1
ATOM 777 O O . TRP A 1 102 ? 8.643 -6.944 -3.263 1.00 80.44 102 TRP A O 1
ATOM 787 N N . ILE A 1 103 ? 10.234 -5.372 -3.423 1.00 79.75 103 ILE A N 1
ATOM 788 C CA . ILE A 1 103 ? 10.617 -5.672 -4.819 1.00 79.75 103 ILE A CA 1
ATOM 789 C C . ILE A 1 103 ? 10.964 -7.161 -5.041 1.00 79.75 103 ILE A C 1
ATOM 791 O O . ILE A 1 103 ? 10.359 -7.765 -5.933 1.00 79.75 103 ILE A O 1
ATOM 795 N N . PRO A 1 104 ? 11.861 -7.801 -4.256 1.00 73.62 104 PRO A N 1
ATOM 796 C CA . PRO A 1 104 ? 12.192 -9.218 -4.455 1.00 73.62 104 PRO A CA 1
ATOM 797 C C . PRO A 1 104 ? 10.997 -10.156 -4.218 1.00 73.62 104 PRO A C 1
ATOM 799 O O . PRO A 1 104 ? 10.925 -11.241 -4.798 1.00 73.62 104 PRO A O 1
ATOM 802 N N . LEU A 1 105 ? 10.026 -9.737 -3.400 1.00 71.06 105 LEU A N 1
ATOM 803 C CA . LEU A 1 105 ? 8.816 -10.518 -3.162 1.00 71.06 105 LEU A CA 1
ATOM 804 C C . LEU A 1 105 ? 7.915 -10.531 -4.404 1.00 71.06 105 LEU A C 1
ATOM 806 O O . LEU A 1 105 ? 7.399 -11.574 -4.779 1.00 71.06 105 LEU A O 1
ATOM 810 N N . ILE A 1 106 ? 7.767 -9.405 -5.104 1.00 70.88 106 ILE A N 1
ATOM 811 C CA . ILE A 1 106 ? 6.927 -9.344 -6.314 1.00 70.88 106 ILE A CA 1
ATOM 812 C C . ILE A 1 106 ? 7.528 -10.193 -7.444 1.00 70.88 106 ILE A C 1
ATOM 814 O O . ILE A 1 106 ? 6.794 -10.897 -8.136 1.00 70.88 106 ILE A O 1
ATOM 818 N N . GLN A 1 107 ? 8.857 -10.171 -7.597 1.00 67.81 107 GLN A N 1
ATOM 819 C CA . GLN A 1 107 ? 9.565 -10.911 -8.651 1.00 67.81 107 GLN A CA 1
ATOM 820 C C . GLN A 1 107 ? 9.459 -12.437 -8.509 1.00 67.81 107 GLN A C 1
ATOM 822 O O . GLN A 1 107 ? 9.537 -13.144 -9.508 1.00 67.81 107 GLN A O 1
ATOM 827 N N . SER A 1 108 ? 9.260 -12.948 -7.291 1.00 63.19 108 SER A N 1
ATOM 828 C CA . SER A 1 108 ? 9.175 -14.391 -7.031 1.00 63.19 108 SER A CA 1
ATOM 829 C C . SER A 1 108 ? 7.764 -14.976 -7.178 1.00 63.19 108 SER A C 1
ATOM 831 O O . SER A 1 108 ? 7.636 -16.193 -7.287 1.00 63.19 108 SER A O 1
ATOM 833 N N . LEU A 1 109 ? 6.706 -14.149 -7.201 1.00 58.56 109 LEU A N 1
ATOM 834 C CA . LEU A 1 109 ? 5.317 -14.630 -7.117 1.00 58.56 109 LEU A CA 1
ATOM 835 C C . LEU A 1 109 ? 4.491 -14.575 -8.414 1.00 58.56 109 LEU A C 1
ATOM 837 O O . LEU A 1 109 ? 3.472 -15.269 -8.473 1.00 58.56 109 LEU A O 1
ATOM 841 N N . SER A 1 110 ? 4.842 -13.798 -9.450 1.00 56.28 110 SER A N 1
ATOM 842 C CA . SER A 1 110 ? 4.074 -13.848 -10.713 1.00 56.28 110 SER A CA 1
ATOM 843 C C . SER A 1 110 ? 4.691 -13.101 -11.896 1.00 56.28 110 SER A C 1
ATOM 845 O O . SER A 1 110 ? 5.348 -12.079 -11.730 1.00 56.28 110 SER A O 1
ATOM 847 N N . SER A 1 111 ? 4.309 -13.531 -13.097 1.00 61.12 111 SER A N 1
ATOM 848 C CA . SER A 1 111 ? 4.528 -12.862 -14.384 1.00 61.12 111 SER A CA 1
ATOM 849 C C . SER A 1 111 ? 3.607 -11.650 -14.650 1.00 61.12 111 SER A C 1
ATOM 851 O O . SER A 1 111 ? 3.624 -11.119 -15.756 1.00 61.12 111 SER A O 1
ATOM 853 N N . GLY A 1 112 ? 2.803 -11.179 -13.679 1.00 69.81 112 GLY A N 1
ATOM 854 C CA . GLY A 1 112 ? 1.869 -10.061 -13.892 1.00 69.81 112 GLY A CA 1
ATOM 855 C C . GLY A 1 112 ? 1.460 -9.307 -12.620 1.00 69.81 112 GLY A C 1
ATOM 856 O O . GLY A 1 112 ? 0.736 -9.842 -11.778 1.00 69.81 112 GLY A O 1
ATOM 857 N N . LEU A 1 113 ? 1.848 -8.027 -12.526 1.00 74.00 113 LEU A N 1
ATOM 858 C CA . LEU A 1 113 ? 1.629 -7.150 -11.363 1.00 74.00 113 LEU A CA 1
ATOM 859 C C . LEU A 1 113 ? 0.147 -7.064 -10.959 1.00 74.00 113 LEU A C 1
ATOM 861 O O . LEU A 1 113 ? -0.192 -7.170 -9.783 1.00 74.00 113 LEU A O 1
ATOM 865 N N . TYR A 1 114 ? -0.741 -6.925 -11.947 1.00 75.00 114 TYR A N 1
ATOM 866 C CA . TYR A 1 114 ? -2.187 -6.822 -11.738 1.00 75.00 114 TYR A CA 1
ATOM 867 C C . TYR A 1 114 ? -2.773 -8.058 -11.039 1.00 75.00 114 TYR A C 1
ATOM 869 O O . TYR A 1 114 ? -3.528 -7.939 -10.072 1.00 75.00 114 TYR A O 1
ATOM 877 N N . ILE A 1 115 ? -2.388 -9.254 -11.498 1.00 76.75 115 ILE A N 1
ATOM 878 C CA . ILE A 1 115 ? -2.863 -10.522 -10.935 1.00 76.75 115 ILE A CA 1
ATOM 879 C C . ILE A 1 115 ? -2.355 -10.668 -9.500 1.00 76.75 115 ILE A C 1
ATOM 881 O O . ILE A 1 115 ? -3.115 -11.073 -8.624 1.00 76.75 115 ILE A O 1
ATOM 885 N N . TYR A 1 116 ? -1.102 -10.295 -9.236 1.00 77.62 116 TYR A N 1
ATOM 886 C CA . TYR A 1 116 ? -0.541 -10.308 -7.887 1.00 77.62 116 TYR A CA 1
ATOM 887 C C . TYR A 1 116 ? -1.302 -9.380 -6.930 1.00 77.62 116 TYR A C 1
ATOM 889 O O . TYR A 1 116 ? -1.766 -9.831 -5.881 1.00 77.62 116 TYR A O 1
ATOM 897 N N . THR A 1 117 ? -1.500 -8.108 -7.293 1.00 81.06 117 THR A N 1
ATOM 898 C CA . THR A 1 117 ? -2.205 -7.151 -6.425 1.00 81.06 117 THR A CA 1
ATOM 899 C C . THR A 1 117 ? -3.632 -7.612 -6.132 1.00 81.06 117 THR A C 1
ATOM 901 O O . THR A 1 117 ? -4.061 -7.573 -4.977 1.00 81.06 117 THR A O 1
ATOM 904 N N . HIS A 1 118 ? -4.356 -8.120 -7.133 1.00 79.94 118 HIS A N 1
ATOM 905 C CA . HIS A 1 118 ? -5.706 -8.640 -6.914 1.00 79.94 118 HIS A CA 1
ATOM 906 C C . HIS A 1 118 ? -5.741 -9.934 -6.100 1.00 79.94 118 HIS A C 1
ATOM 908 O O . HIS A 1 118 ? -6.659 -10.094 -5.297 1.00 79.94 118 HIS A O 1
ATOM 914 N N . LYS A 1 119 ? -4.748 -10.823 -6.232 1.00 79.44 119 LYS A N 1
ATOM 915 C CA . LYS A 1 119 ? -4.621 -12.009 -5.368 1.00 79.44 119 LYS A CA 1
ATOM 916 C C . LYS A 1 119 ? -4.482 -11.616 -3.899 1.00 79.44 119 LYS A C 1
ATOM 918 O O . LYS A 1 119 ? -5.203 -12.150 -3.062 1.00 79.44 119 LYS A O 1
ATOM 923 N N . VAL A 1 120 ? -3.635 -10.633 -3.590 1.00 79.56 120 VAL A N 1
ATOM 924 C CA . VAL A 1 120 ? -3.468 -10.136 -2.213 1.00 79.56 120 VAL A CA 1
ATOM 925 C C . VAL A 1 120 ? -4.782 -9.564 -1.668 1.00 79.56 120 VAL A C 1
ATOM 927 O O . VAL A 1 120 ? -5.179 -9.893 -0.549 1.00 79.56 120 VAL A O 1
ATOM 930 N N . MET A 1 121 ? -5.503 -8.773 -2.468 1.00 82.94 121 MET A N 1
ATOM 931 C CA . MET A 1 121 ? -6.823 -8.257 -2.074 1.00 82.94 121 MET A CA 1
ATOM 932 C C . MET A 1 121 ? -7.843 -9.385 -1.864 1.00 82.94 121 MET A C 1
ATOM 934 O O . MET A 1 121 ? -8.617 -9.349 -0.907 1.00 82.94 121 MET A O 1
ATOM 938 N N . ALA A 1 122 ? -7.811 -10.419 -2.707 1.00 84.31 122 ALA A N 1
ATOM 939 C CA . ALA A 1 122 ? -8.683 -11.584 -2.595 1.00 84.31 122 ALA A CA 1
ATOM 940 C C . ALA A 1 122 ? -8.407 -12.425 -1.337 1.00 84.31 122 ALA A C 1
ATOM 942 O O . ALA A 1 122 ? -9.314 -13.094 -0.850 1.00 84.31 122 ALA A O 1
ATOM 943 N N . TYR A 1 123 ? -7.195 -12.377 -0.775 1.00 78.88 123 TYR A N 1
ATOM 944 C CA . TYR A 1 123 ? -6.879 -13.046 0.492 1.00 78.88 123 TYR A CA 1
ATOM 945 C C . TYR A 1 123 ? -7.418 -12.290 1.713 1.00 78.88 123 TYR A C 1
ATOM 947 O O . TYR A 1 123 ? -7.789 -12.917 2.704 1.00 78.88 123 TYR A O 1
ATOM 955 N N . MET A 1 124 ? -7.514 -10.961 1.634 1.00 78.44 124 MET A N 1
ATOM 956 C CA . MET A 1 124 ? -8.017 -10.117 2.726 1.00 78.44 124 MET A CA 1
ATOM 957 C C . MET A 1 124 ? -9.542 -9.955 2.712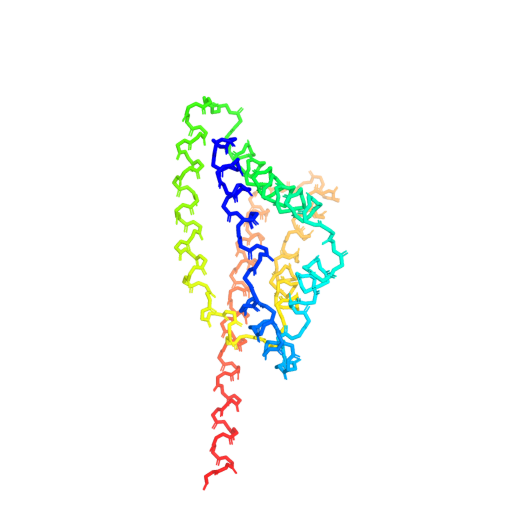 1.00 78.44 124 MET A C 1
ATOM 959 O O . MET A 1 124 ? -10.143 -9.721 3.758 1.00 78.44 124 MET A O 1
ATOM 963 N N . ALA A 1 125 ? -10.186 -10.093 1.550 1.00 85.38 125 ALA A N 1
ATOM 964 C CA . ALA A 1 125 ? -11.627 -9.893 1.414 1.00 85.38 125 ALA A CA 1
ATOM 965 C C . ALA A 1 125 ? -12.492 -10.843 2.281 1.00 85.38 125 ALA A C 1
ATOM 967 O O . ALA A 1 125 ? -13.371 -10.333 2.974 1.00 85.38 125 ALA A O 1
ATOM 968 N N . PRO A 1 126 ? -12.259 -12.174 2.340 1.00 84.69 126 PRO A N 1
ATOM 969 C CA . PRO A 1 126 ? -13.129 -13.099 3.072 1.00 84.69 126 PRO A CA 1
ATOM 970 C C . PRO A 1 126 ? -13.334 -12.774 4.563 1.00 84.69 126 PRO A C 1
ATOM 972 O O . PRO A 1 126 ? -14.489 -12.708 4.988 1.00 84.69 126 PRO A O 1
ATOM 975 N N . PRO A 1 127 ? -12.288 -12.529 5.383 1.00 83.62 127 PRO A N 1
ATOM 976 C CA . PRO A 1 127 ? -12.492 -12.197 6.794 1.00 83.62 127 PRO A CA 1
ATOM 977 C C . PRO A 1 127 ? -13.193 -10.849 6.988 1.00 83.62 127 PRO A C 1
ATOM 979 O O . PRO A 1 127 ? -14.019 -10.718 7.892 1.00 83.62 127 PRO A O 1
ATOM 982 N N . ILE A 1 128 ? -12.927 -9.870 6.116 1.00 86.06 128 ILE A N 1
ATOM 983 C CA . ILE A 1 128 ? -13.618 -8.575 6.141 1.00 86.06 128 ILE A CA 1
ATOM 984 C C . ILE A 1 128 ? -15.105 -8.777 5.837 1.00 86.06 128 ILE A C 1
ATOM 986 O O . ILE A 1 128 ? -15.953 -8.244 6.551 1.00 86.06 128 ILE A O 1
ATOM 990 N N . THR A 1 129 ? -15.435 -9.589 4.827 1.00 87.62 129 THR A N 1
ATOM 991 C CA . THR A 1 129 ? -16.821 -9.906 4.467 1.00 87.62 129 THR A CA 1
ATOM 992 C C . THR A 1 129 ? -17.553 -10.621 5.599 1.00 87.62 129 THR A C 1
ATOM 994 O O . THR A 1 129 ? -18.675 -10.233 5.904 1.00 87.62 129 THR A O 1
ATOM 997 N N . VAL A 1 130 ? -16.942 -11.607 6.266 1.00 87.88 130 VAL A N 1
ATOM 998 C CA . VAL A 1 130 ? -17.577 -12.320 7.395 1.00 87.88 130 VAL A CA 1
ATOM 999 C C . VAL A 1 130 ? -17.905 -11.365 8.545 1.00 87.88 130 VAL A C 1
ATOM 1001 O O . VAL A 1 130 ? -19.011 -11.406 9.081 1.00 87.88 130 VAL A O 1
ATOM 1004 N N . VAL A 1 131 ? -16.981 -10.468 8.900 1.00 87.88 131 VAL A N 1
ATOM 1005 C CA . VAL A 1 131 ? -17.196 -9.493 9.981 1.00 87.88 131 VAL A CA 1
ATOM 1006 C C . VAL A 1 131 ? -18.229 -8.440 9.593 1.00 87.88 131 VAL A C 1
ATOM 1008 O O . VAL A 1 131 ? -19.098 -8.113 10.400 1.00 87.88 131 VAL A O 1
ATOM 1011 N N . PHE A 1 132 ? -18.171 -7.933 8.362 1.00 88.88 132 PHE A N 1
ATOM 1012 C CA . PHE A 1 132 ? -19.122 -6.940 7.870 1.00 88.88 132 PHE A CA 1
ATOM 1013 C C . PHE A 1 132 ? -20.539 -7.513 7.786 1.00 88.88 132 PHE A C 1
ATOM 1015 O O . PHE A 1 132 ? -21.483 -6.926 8.310 1.00 88.88 132 PHE A O 1
ATOM 1022 N N . LEU A 1 133 ? -20.683 -8.693 7.183 1.00 89.56 133 LEU A N 1
ATOM 1023 C CA . LEU A 1 133 ? -21.971 -9.359 7.035 1.00 89.56 133 LEU A CA 1
ATOM 1024 C C . LEU A 1 133 ? -22.532 -9.784 8.399 1.00 89.56 133 LEU A C 1
ATOM 1026 O O . LEU A 1 133 ? -23.717 -9.588 8.656 1.00 89.56 133 LEU A O 1
ATOM 1030 N N . GLY A 1 134 ? -21.676 -10.281 9.299 1.00 87.06 134 GLY A N 1
ATOM 1031 C CA . GLY A 1 134 ? -22.042 -10.565 10.685 1.00 87.06 134 GLY A CA 1
ATOM 1032 C C . GLY A 1 134 ? -22.500 -9.317 11.444 1.00 87.06 134 GLY A C 1
ATOM 1033 O O . GLY A 1 134 ? -23.481 -9.385 12.174 1.00 87.06 134 GLY A O 1
ATOM 1034 N N . GLY A 1 135 ? -21.854 -8.167 11.236 1.00 85.44 135 GLY A N 1
ATOM 1035 C CA . GLY A 1 135 ? -22.245 -6.898 11.856 1.00 85.44 135 GLY A CA 1
ATOM 1036 C C . GLY A 1 135 ? -23.559 -6.314 11.325 1.00 85.44 135 GLY A C 1
ATOM 1037 O O . GLY A 1 135 ? -24.295 -5.696 12.088 1.00 85.44 135 GLY A O 1
ATOM 1038 N N . VAL A 1 136 ? -23.870 -6.516 10.039 1.00 87.44 136 VAL A N 1
ATOM 1039 C CA . VAL A 1 136 ? -25.096 -5.992 9.405 1.00 87.44 136 VAL A CA 1
ATOM 1040 C C . VAL A 1 136 ? -26.300 -6.915 9.614 1.00 87.44 136 VAL A C 1
ATOM 1042 O O . VAL A 1 136 ? -27.392 -6.432 9.903 1.00 87.44 136 VAL A O 1
ATOM 1045 N N . LEU A 1 137 ? -26.130 -8.233 9.464 1.00 88.38 137 LEU A N 1
ATOM 1046 C CA . LEU A 1 137 ? -27.241 -9.193 9.528 1.00 88.38 137 LEU A CA 1
ATOM 1047 C C . LEU A 1 137 ? -27.564 -9.659 10.953 1.00 88.38 137 LEU A C 1
ATOM 1049 O O . LEU A 1 137 ? -28.660 -10.169 11.183 1.00 88.38 137 LEU A O 1
ATOM 1053 N N . TRP A 1 138 ? -26.638 -9.513 11.909 1.00 84.94 138 TRP A N 1
ATOM 1054 C CA . TRP A 1 138 ? -26.805 -10.044 13.261 1.00 84.94 138 TRP A CA 1
ATOM 1055 C C . TRP A 1 138 ? -26.766 -8.939 14.333 1.00 84.94 138 TRP A C 1
ATOM 1057 O O . TRP A 1 138 ? -25.691 -8.487 14.725 1.00 84.94 138 TRP A O 1
ATOM 1067 N N . PRO A 1 139 ? -27.914 -8.543 14.915 1.00 75.00 139 PRO A N 1
ATOM 1068 C CA . PRO A 1 139 ? -27.980 -7.429 15.869 1.00 75.00 139 PRO A CA 1
ATOM 1069 C C . PRO A 1 139 ? -27.297 -7.708 17.222 1.00 75.00 139 PRO A C 1
ATOM 1071 O O . PRO A 1 139 ? -27.066 -6.786 17.997 1.00 75.00 139 PRO A O 1
ATOM 1074 N N . ARG A 1 140 ? -26.951 -8.970 17.526 1.00 81.25 140 ARG A N 1
ATOM 1075 C CA . ARG A 1 140 ? -26.149 -9.368 18.707 1.00 81.25 140 ARG A CA 1
ATOM 1076 C C . ARG A 1 140 ? -24.656 -9.563 18.395 1.00 81.25 140 ARG A C 1
ATOM 1078 O O . ARG A 1 140 ? -23.960 -10.223 19.167 1.00 81.25 140 ARG A O 1
ATOM 1085 N N . ALA A 1 141 ? -24.165 -9.071 17.255 1.00 77.62 141 ALA A N 1
ATOM 1086 C CA . ALA A 1 141 ? -22.761 -9.204 16.892 1.00 77.62 141 ALA A CA 1
ATOM 1087 C C . ALA A 1 141 ? -21.902 -8.422 17.894 1.00 77.62 141 ALA A C 1
ATOM 1089 O O . 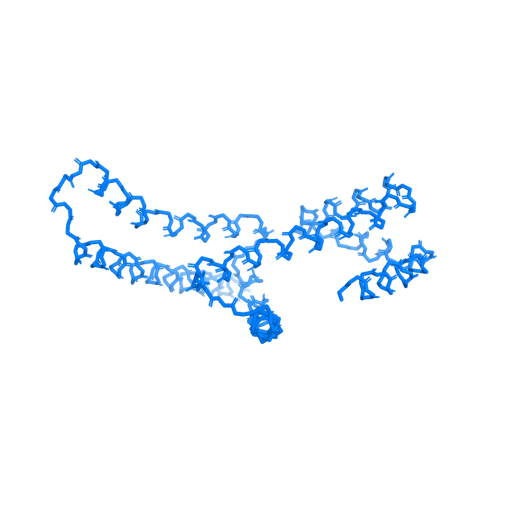ALA A 1 141 ? -22.077 -7.222 18.087 1.00 77.62 141 ALA A O 1
ATOM 1090 N N . ASN A 1 142 ? -20.994 -9.125 18.570 1.00 83.44 142 ASN A N 1
ATOM 1091 C CA . ASN A 1 142 ? -20.157 -8.550 19.615 1.00 83.44 142 ASN A CA 1
ATOM 1092 C C . ASN A 1 142 ? -18.785 -8.137 19.052 1.00 83.44 142 ASN A C 1
ATOM 1094 O O . ASN A 1 142 ? -18.213 -8.837 18.210 1.00 83.44 142 ASN A O 1
ATOM 1098 N N . GLN A 1 143 ? -18.216 -7.049 19.575 1.00 83.31 143 GLN A N 1
ATOM 1099 C CA . GLN A 1 143 ? -16.899 -6.525 19.192 1.00 83.31 143 GLN A CA 1
ATOM 1100 C C . GLN A 1 143 ? -15.787 -7.574 19.355 1.00 83.31 143 GLN A C 1
ATOM 1102 O O . GLN A 1 143 ? -14.889 -7.665 18.519 1.00 83.31 143 GLN A O 1
ATOM 1107 N N . GLN A 1 144 ? -15.870 -8.403 20.398 1.00 86.00 144 GLN A N 1
ATOM 1108 C CA . GLN A 1 144 ? -14.914 -9.487 20.652 1.00 86.00 144 GLN A CA 1
ATOM 1109 C C . GLN A 1 144 ? -14.965 -10.577 19.569 1.00 86.00 144 GLN A C 1
ATOM 1111 O O . GLN A 1 144 ? -13.924 -11.095 19.173 1.00 86.00 144 GLN A O 1
ATOM 1116 N N . GLY A 1 145 ? -16.156 -10.890 19.044 1.00 83.56 145 GLY A N 1
ATOM 1117 C CA . GLY A 1 145 ? -16.328 -11.863 17.961 1.00 83.56 145 GLY A CA 1
ATOM 1118 C C . GLY A 1 145 ? -15.771 -11.357 16.630 1.00 83.56 145 GLY A C 1
ATOM 1119 O O . GLY A 1 145 ? -15.106 -12.105 15.915 1.00 83.56 145 GLY A O 1
ATOM 1120 N N . ALA A 1 146 ? -15.963 -10.066 16.338 1.00 85.50 146 ALA A N 1
ATOM 1121 C CA . ALA A 1 146 ? -15.360 -9.414 15.177 1.00 85.50 146 ALA A CA 1
ATOM 1122 C C . ALA A 1 146 ? -13.823 -9.447 15.243 1.00 85.50 146 ALA A C 1
ATOM 1124 O O . ALA A 1 146 ? -13.167 -9.828 14.274 1.00 85.50 146 ALA A O 1
ATOM 1125 N N . TRP A 1 147 ? -13.250 -9.124 16.406 1.00 86.19 147 TRP A N 1
ATOM 1126 C CA . TRP A 1 147 ? -11.805 -9.198 16.634 1.00 86.19 147 TRP A CA 1
ATOM 1127 C C . TRP A 1 147 ? -11.255 -10.622 16.489 1.00 86.19 147 TRP A C 1
ATOM 1129 O O . TRP A 1 147 ? -10.244 -10.819 15.816 1.00 86.19 147 TRP A O 1
ATOM 1139 N N . ALA A 1 148 ? -11.932 -11.620 17.062 1.00 86.12 148 ALA A N 1
ATOM 1140 C CA . ALA A 1 148 ? -11.532 -13.020 16.936 1.00 86.12 148 ALA A CA 1
ATOM 1141 C C . ALA A 1 148 ? -11.567 -13.505 15.475 1.00 86.12 148 ALA A C 1
ATOM 1143 O O . ALA A 1 148 ? -10.621 -14.152 15.030 1.00 86.12 148 ALA A O 1
ATOM 1144 N N . CYS A 1 149 ? -12.602 -13.141 14.706 1.00 86.00 149 CYS A N 1
ATOM 1145 C CA . CYS A 1 149 ? -12.686 -13.460 13.276 1.00 86.00 149 CYS A CA 1
ATOM 1146 C C . CYS A 1 149 ? -11.564 -12.810 12.460 1.00 86.00 149 CYS A C 1
ATOM 1148 O O . CYS A 1 149 ? -10.977 -13.475 11.607 1.00 86.00 149 CYS A O 1
ATOM 1150 N N . LEU A 1 150 ? -11.239 -11.538 12.721 1.00 85.38 150 LEU A N 1
ATOM 1151 C CA . LEU A 1 150 ? -10.141 -10.849 12.034 1.00 85.38 150 LEU A CA 1
ATOM 1152 C C . LEU A 1 150 ? -8.795 -11.512 12.323 1.00 85.38 150 LEU A C 1
ATOM 1154 O O . LEU A 1 150 ? -8.039 -11.782 11.392 1.00 85.38 150 LEU A O 1
ATOM 1158 N N . MET A 1 151 ? -8.515 -11.818 13.592 1.00 88.56 151 MET A N 1
ATOM 1159 C CA . MET A 1 151 ? -7.267 -12.479 13.978 1.00 88.56 151 MET A CA 1
ATOM 1160 C C . MET A 1 151 ? -7.177 -13.878 13.367 1.00 88.56 151 MET A C 1
ATOM 1162 O O . MET A 1 151 ? -6.163 -14.217 12.762 1.00 88.56 151 MET A O 1
ATOM 1166 N N . PHE A 1 152 ? -8.251 -14.668 13.440 1.00 87.81 152 PHE A N 1
ATOM 1167 C CA . PHE A 1 152 ? -8.299 -15.990 12.819 1.00 87.81 152 PHE A CA 1
ATOM 1168 C C . PHE A 1 152 ? -8.076 -15.919 11.299 1.00 87.81 152 PHE A C 1
ATOM 1170 O O . PHE A 1 152 ? -7.228 -16.631 10.764 1.00 87.81 152 PHE A O 1
ATOM 1177 N N . GLY A 1 153 ? -8.766 -15.006 10.609 1.00 83.69 153 GLY A N 1
ATOM 1178 C CA . GLY A 1 153 ? -8.596 -14.781 9.173 1.00 83.69 153 GLY A CA 1
ATOM 1179 C C . GLY A 1 153 ? -7.182 -14.344 8.792 1.00 83.69 153 GLY A C 1
ATOM 1180 O O . GLY A 1 153 ? -6.641 -14.821 7.796 1.00 83.69 153 GLY A O 1
ATOM 1181 N N . PHE A 1 154 ? -6.551 -13.500 9.611 1.00 84.56 154 PHE A N 1
ATOM 1182 C CA . PHE A 1 154 ? -5.167 -13.078 9.414 1.00 84.56 154 PHE A CA 1
ATOM 1183 C C . PHE A 1 154 ? -4.188 -14.255 9.525 1.00 84.56 154 PHE A C 1
ATOM 1185 O O . PHE A 1 154 ? -3.330 -14.417 8.656 1.00 84.56 154 PHE A O 1
ATOM 1192 N N . PHE A 1 155 ? -4.325 -15.107 10.545 1.00 88.19 155 PHE A N 1
ATOM 1193 C CA . PHE A 1 155 ? -3.458 -16.280 10.710 1.00 88.19 155 PHE A CA 1
ATOM 1194 C C . PHE A 1 155 ? -3.647 -17.306 9.590 1.00 88.19 155 PHE A C 1
ATOM 1196 O O . PHE A 1 155 ? -2.661 -17.787 9.035 1.00 88.19 155 PHE A O 1
ATOM 1203 N N . VAL A 1 156 ? -4.892 -17.594 9.203 1.00 85.19 156 VAL A N 1
ATOM 1204 C CA . VAL A 1 156 ? -5.192 -18.503 8.085 1.00 85.19 156 VAL A CA 1
ATOM 1205 C C . VAL A 1 156 ? -4.652 -17.949 6.759 1.00 85.19 156 VAL A C 1
ATOM 1207 O O . VAL A 1 156 ? -4.063 -18.694 5.976 1.00 85.19 156 VAL A O 1
ATOM 1210 N N . GLY A 1 157 ? -4.787 -16.640 6.521 1.00 79.06 157 GLY A N 1
ATOM 1211 C CA . GLY A 1 157 ? -4.234 -15.970 5.342 1.00 79.06 157 GLY A CA 1
ATOM 1212 C C . GLY A 1 157 ? -2.705 -16.037 5.280 1.00 79.06 157 GLY A C 1
ATOM 1213 O O . GLY A 1 157 ? -2.149 -16.377 4.236 1.00 79.06 157 GLY A O 1
ATOM 1214 N N . ASN A 1 158 ? -2.021 -15.794 6.404 1.00 80.12 158 ASN A N 1
ATOM 1215 C CA . ASN A 1 158 ? -0.562 -15.928 6.489 1.00 80.12 158 ASN A CA 1
ATOM 1216 C C . ASN A 1 158 ? -0.107 -17.377 6.272 1.00 80.12 158 ASN A C 1
ATOM 1218 O O . ASN A 1 158 ? 0.832 -17.611 5.516 1.00 80.12 158 ASN A O 1
ATOM 1222 N N . LEU A 1 159 ? -0.794 -18.353 6.874 1.00 83.19 159 LEU A N 1
ATOM 1223 C CA . LEU A 1 159 ? -0.497 -19.775 6.678 1.00 83.19 159 LEU A CA 1
ATOM 1224 C C . LEU A 1 159 ? -0.606 -20.171 5.197 1.00 83.19 159 LEU A C 1
ATOM 1226 O O . LEU A 1 159 ? 0.256 -20.878 4.680 1.00 83.19 159 LEU A O 1
ATOM 1230 N N . ARG A 1 160 ? -1.635 -19.678 4.495 1.00 79.12 160 ARG A N 1
ATOM 1231 C CA . ARG A 1 160 ? -1.816 -19.916 3.057 1.00 79.12 160 ARG A CA 1
ATOM 1232 C C . ARG A 1 160 ? -0.700 -19.289 2.221 1.00 79.12 160 ARG A C 1
ATOM 1234 O O . ARG A 1 160 ? -0.211 -19.945 1.307 1.00 79.12 160 ARG A O 1
ATOM 1241 N N . LEU A 1 161 ? -0.282 -18.061 2.539 1.00 72.56 161 LEU A N 1
ATOM 1242 C CA . LEU A 1 161 ? 0.827 -17.388 1.852 1.00 72.56 161 LEU A CA 1
ATOM 1243 C C . LEU A 1 161 ? 2.137 -18.174 2.016 1.00 72.56 161 LEU A C 1
ATOM 1245 O O . LEU A 1 161 ? 2.836 -18.420 1.037 1.00 72.56 161 LEU A O 1
ATOM 1249 N N . VAL A 1 162 ? 2.438 -18.623 3.239 1.00 78.88 162 VAL A N 1
ATOM 1250 C CA . VAL A 1 162 ? 3.607 -19.472 3.516 1.00 78.88 162 VAL A CA 1
ATOM 1251 C C . VAL A 1 162 ? 3.501 -20.797 2.757 1.00 78.88 162 VAL A C 1
ATOM 1253 O O . VAL A 1 162 ? 4.475 -21.218 2.141 1.00 78.88 162 VAL A O 1
ATOM 1256 N N . GLY A 1 163 ? 2.316 -21.410 2.723 1.00 74.38 163 GLY A N 1
ATOM 1257 C CA . GLY A 1 163 ? 2.058 -22.627 1.953 1.00 74.38 163 GLY A CA 1
ATOM 1258 C C . GLY A 1 163 ? 2.293 -22.454 0.449 1.00 74.38 163 GLY A C 1
ATOM 1259 O O . GLY A 1 163 ? 2.989 -23.271 -0.148 1.00 74.38 163 GLY A O 1
ATOM 1260 N N . GLU A 1 164 ? 1.783 -21.380 -0.162 1.00 69.38 164 GLU A N 1
ATOM 1261 C CA . GLU A 1 164 ? 2.019 -21.073 -1.582 1.00 69.38 164 GLU A CA 1
ATOM 1262 C C . GLU A 1 164 ? 3.513 -20.854 -1.872 1.00 69.38 164 GLU A C 1
ATOM 1264 O O . GLU A 1 164 ? 4.016 -21.375 -2.866 1.00 69.38 164 GLU A O 1
ATOM 1269 N N . ILE A 1 165 ? 4.251 -20.179 -0.982 1.00 70.38 165 ILE A N 1
ATOM 1270 C CA . ILE A 1 165 ? 5.705 -19.982 -1.118 1.00 70.38 165 ILE A CA 1
ATOM 1271 C C . ILE A 1 165 ? 6.464 -21.317 -0.996 1.00 70.38 165 ILE A C 1
ATOM 1273 O O . ILE A 1 165 ? 7.374 -21.589 -1.783 1.00 70.38 165 ILE A O 1
ATOM 1277 N N . SER A 1 166 ? 6.096 -22.178 -0.041 1.00 70.12 166 SER A N 1
ATOM 1278 C CA . SER A 1 166 ? 6.720 -23.497 0.144 1.00 70.12 166 SER A CA 1
ATOM 1279 C C . SER A 1 166 ? 6.419 -24.461 -1.010 1.00 70.12 166 SER A C 1
ATOM 1281 O O . SER A 1 166 ? 7.301 -25.207 -1.442 1.00 70.12 166 SER A O 1
ATOM 1283 N N . ILE A 1 167 ? 5.198 -24.431 -1.549 1.00 68.62 167 ILE A N 1
ATOM 1284 C CA . ILE A 1 167 ? 4.797 -25.253 -2.700 1.00 68.62 167 ILE A CA 1
ATOM 1285 C C . ILE A 1 167 ? 5.473 -24.748 -3.982 1.00 68.62 167 ILE A C 1
ATOM 1287 O O . ILE A 1 167 ? 6.044 -25.546 -4.722 1.00 68.62 167 ILE A O 1
ATOM 1291 N N . ALA A 1 168 ? 5.516 -23.433 -4.212 1.00 61.06 168 ALA A N 1
ATOM 1292 C CA . ALA A 1 168 ? 6.245 -22.857 -5.344 1.00 61.06 168 ALA A CA 1
ATOM 1293 C C . ALA A 1 168 ? 7.733 -23.253 -5.330 1.00 61.06 168 ALA A C 1
ATOM 1295 O O . ALA A 1 168 ? 8.300 -23.593 -6.367 1.00 61.06 168 ALA A O 1
ATOM 1296 N N . ARG A 1 169 ? 8.352 -23.306 -4.143 1.00 60.09 169 ARG A N 1
ATOM 1297 C CA . ARG A 1 169 ? 9.757 -23.711 -3.986 1.00 60.09 169 ARG A CA 1
ATOM 1298 C C . ARG A 1 169 ? 10.008 -25.212 -4.195 1.00 60.09 169 ARG A C 1
ATOM 1300 O O . ARG A 1 169 ? 11.104 -25.584 -4.611 1.00 60.09 169 ARG A O 1
ATOM 1307 N N . SER A 1 170 ? 9.017 -26.068 -3.932 1.00 56.81 170 SER A N 1
ATOM 1308 C CA . SER A 1 170 ? 9.115 -27.526 -4.156 1.00 56.81 170 SER A CA 1
ATOM 1309 C C . SER A 1 170 ? 8.859 -27.937 -5.612 1.00 56.81 170 SER A C 1
ATOM 1311 O O . SER A 1 170 ? 9.405 -28.940 -6.077 1.00 56.81 170 SER A O 1
ATOM 1313 N N . HIS A 1 171 ? 8.090 -27.145 -6.365 1.00 53.66 171 HIS A N 1
ATOM 1314 C CA . HIS A 1 171 ? 7.884 -27.380 -7.795 1.00 53.66 171 HIS A CA 1
ATOM 1315 C C . HIS A 1 171 ? 9.137 -27.041 -8.624 1.00 53.66 171 HIS A C 1
ATOM 1317 O O . HIS A 1 171 ? 9.519 -27.809 -9.502 1.00 53.66 171 HIS A O 1
ATOM 1323 N N . ASP A 1 172 ? 9.845 -25.962 -8.279 1.00 55.41 172 ASP A N 1
ATOM 1324 C CA . ASP A 1 172 ? 11.086 -25.537 -8.952 1.00 55.41 172 ASP A CA 1
ATOM 1325 C C . ASP A 1 172 ? 12.249 -26.539 -8.753 1.00 55.41 172 ASP A C 1
ATOM 1327 O O . ASP A 1 172 ? 13.013 -26.862 -9.666 1.00 55.41 172 ASP A O 1
ATOM 1331 N N . SER A 1 173 ? 12.322 -27.151 -7.568 1.00 53.47 173 SER A N 1
ATOM 1332 C CA . SER A 1 173 ? 13.310 -28.197 -7.261 1.00 53.47 173 SER A CA 1
ATOM 1333 C C . SER A 1 173 ? 13.023 -29.545 -7.939 1.00 53.47 173 SER A C 1
ATOM 1335 O O . SER A 1 173 ? 13.960 -30.311 -8.151 1.00 53.47 173 SER A O 1
ATOM 1337 N N . SER A 1 174 ? 11.776 -29.818 -8.342 1.00 53.72 174 SER A N 1
ATOM 1338 C CA . SER A 1 174 ? 11.418 -31.014 -9.128 1.00 53.72 174 SER A CA 1
ATOM 1339 C C . SER A 1 174 ? 11.651 -30.835 -10.633 1.00 53.72 174 SER A C 1
ATOM 1341 O O . SER A 1 174 ? 11.889 -31.813 -11.333 1.00 53.72 174 SER A O 1
ATOM 1343 N N . ILE A 1 175 ? 11.602 -29.599 -11.145 1.00 56.28 175 ILE A N 1
ATOM 1344 C CA . ILE A 1 175 ? 11.928 -29.298 -12.550 1.00 56.28 175 ILE A CA 1
ATOM 1345 C C . ILE A 1 175 ? 13.450 -29.335 -12.751 1.00 56.28 175 ILE A C 1
ATOM 1347 O O . ILE A 1 175 ? 13.928 -29.900 -13.729 1.00 56.28 175 ILE A O 1
ATOM 1351 N N . THR A 1 176 ? 14.227 -28.822 -11.794 1.00 56.34 176 THR A N 1
ATOM 1352 C CA . THR A 1 176 ? 15.700 -28.786 -11.889 1.00 56.34 176 THR A CA 1
ATOM 1353 C C . THR A 1 176 ? 16.341 -30.185 -11.820 1.00 56.34 176 THR A C 1
ATOM 1355 O O . THR A 1 176 ? 17.390 -30.407 -12.413 1.00 56.34 176 THR A O 1
ATOM 1358 N N . SER A 1 177 ? 15.703 -31.150 -11.146 1.00 50.03 177 SER A N 1
ATOM 1359 C CA . SER A 1 177 ? 16.151 -32.553 -11.063 1.00 50.03 177 SER A CA 1
ATOM 1360 C C . SER A 1 177 ? 15.690 -33.445 -12.223 1.00 50.03 177 SER A C 1
ATOM 1362 O O . SER A 1 177 ? 16.128 -34.585 -12.311 1.00 50.03 177 SER A O 1
ATOM 1364 N N . LEU A 1 178 ? 14.810 -32.949 -13.099 1.00 54.72 178 LEU A N 1
ATOM 1365 C CA . LEU A 1 178 ? 14.360 -33.634 -14.321 1.00 54.72 178 LEU A CA 1
ATOM 1366 C C . LEU A 1 178 ? 15.193 -33.221 -15.553 1.00 54.72 178 LEU A C 1
ATOM 1368 O O . LEU A 1 178 ? 15.101 -33.852 -16.603 1.00 54.72 178 LEU A O 1
ATOM 1372 N N . PHE A 1 179 ? 16.001 -32.162 -15.421 1.00 51.12 179 PHE A N 1
ATOM 1373 C CA . PHE A 1 179 ? 16.919 -31.642 -16.444 1.00 51.12 179 PHE A CA 1
ATOM 1374 C C . PHE A 1 179 ? 18.414 -31.885 -16.123 1.00 51.12 179 PHE A C 1
ATOM 1376 O O . PHE A 1 179 ? 19.270 -31.428 -16.884 1.00 51.12 179 PHE A O 1
ATOM 1383 N N . LEU A 1 180 ? 18.725 -32.609 -15.039 1.00 44.31 180 LEU A N 1
ATOM 1384 C CA . LEU A 1 180 ? 20.041 -33.185 -14.712 1.00 44.31 180 LEU A CA 1
ATOM 1385 C C . LEU A 1 180 ? 19.950 -34.712 -14.736 1.00 44.31 180 LEU A C 1
ATOM 1387 O O . LEU A 1 180 ? 20.933 -35.339 -15.187 1.00 44.31 180 LEU A O 1
#

Radius of gyration: 22.27 Å; Cα contacts (8 Å, |Δi|>4): 53; chains: 1; bounding box: 48×58×48 Å

Foldseek 3Di:
DVVVLVVCLVVVLVVLPDPVVVVVLVVQCVVVLRVVVCVVVVCLSVPDDSVVSSVVVSVVVVVVVVVVLVVVCVVPVDDDPVRSVVVVVVVVVVVVVVVVVCVVVCVLQDSHPVVVVVVVVVLQPPLVCVLVCCVVVPVPDDPVNNVVSNVVSVVVSVVVVVVVVVVSVVVVVVVVVVVD

Sequence (180 aa):
MFDAVRAFAHNMFLYTHCKPLRALYQKELLDQSAGYNVAFPYLVVNILPSPLLGLMIAAMLAALMSSLASVFNSLRKSASEKELVLVGKVATVVMTILGILWIPLIQSLSSGLYIYTHKVMAYMAPPITVVFLGGVLWPRANQQGAWACLMFGFFVGNLRLVGEISIARSHDSSITSLFL

Secondary structure (DSSP, 8-state):
-HHHHHHHHHHHHHHTT-THHHHHHHHHHSSTTTHHHHHHHHHHHHHS-HHHHHHHHHHHHHHHHHHHHHHHHHH-TT--HHHHHHHHHHHHHHHHHHHHHHHHHHHHH-S-HHHHHHHHHHHHHHHHHHHHHHHHH-TT--HHHHHHHHHHHHHHHHHHHHHHHHHHHHHHHHHHTT--